Protein 7EBL (pdb70)

InterPro domains:
  IPR046876 Prokaryotic STING domain [PF20300] (11-148)

Radius of gyration: 20.26 Å; Cα contacts (8 Å, |Δi|>4): 519; chains: 2; bounding box: 48×52×56 Å

Nearest PDB structures (foldseek):
  7ebl-assembly1_A  TM=1.006E+00  e=1.448E-33  Myroides sp. ZB35
  8hwj-assembly2_D  TM=9.155E-01  e=6.077E-21  Epilithonimonas lactis
  8hwj-assembly1_B  TM=9.380E-01  e=5.572E-20  Epilithonimonas lactis
  8hy8-assembly1_A-2  TM=9.099E-01  e=4.582E-20  Epilithonimonas lactis
  7ebd-assembly1_B  TM=9.394E-01  e=9.184E-19  Prevotella corporis

B-factor: mean 34.74, std 12.73, range [13.79, 94.31]

Structure (mmCIF, N/CA/C/O backbone):
data_7EBL
#
_entry.id   7EBL
#
_cell.length_a   35.247
_cell.length_b   98.599
_cell.length_c   50.655
_cell.angle_alpha   90.000
_cell.angle_beta   108.184
_cell.angle_gamma   90.000
#
_symmetry.space_group_name_H-M   'P 1 21 1'
#
loop_
_entity.id
_entity.type
_entity.pdbx_description
1 polymer STING
2 non-polymer "9,9'-[(2R,3R,3aS,5S,7aR,9R,10R,10aS,12S,14aR)-3,5,10,12-tetrahydroxy-5,12-dioxidooctahydro-2H,7H-difuro[3,2-d:3',2'-j][1,3,7,9,2,8]tetraoxadiphosphacyclododecine-2,9-diyl]bis(2-amino-1,9-dihydro-6H-purin-6-one)"
3 water water
#
loop_
_atom_site.group_PDB
_atom_site.id
_atom_site.type_symbol
_atom_site.label_atom_id
_atom_site.label_alt_id
_atom_site.label_comp_id
_atom_site.label_asym_id
_atom_site.label_entity_id
_atom_site.label_seq_id
_atom_site.pdbx_PDB_ins_code
_atom_site.Cartn_x
_atom_site.Cartn_y
_atom_site.Cartn_z
_atom_site.occupancy
_atom_site.B_iso_or_equiv
_atom_site.auth_seq_id
_atom_site.auth_comp_id
_atom_site.auth_asym_id
_atom_site.auth_atom_id
_atom_site.pdbx_PDB_model_num
ATOM 1 N N . LEU A 1 4 ? -1.69150 -12.70264 -18.71411 1.000 65.99018 150 LEU A N 1
ATOM 2 C CA . LEU A 1 4 ? -2.33228 -11.39285 -18.64345 1.000 61.58250 150 LEU A CA 1
ATOM 3 C C . LEU A 1 4 ? -3.54832 -11.42933 -17.71698 1.000 55.29113 150 LEU A C 1
ATOM 4 O O . LEU A 1 4 ? -3.85862 -10.44371 -17.04703 1.000 65.20196 150 LEU A O 1
ATOM 9 N N . GLY A 1 5 ? -4.23054 -12.57207 -17.68414 1.000 49.22979 151 GLY A N 1
ATOM 10 C CA . GLY A 1 5 ? -5.39620 -12.74670 -16.83867 1.000 47.63868 151 GLY A CA 1
ATOM 11 C C . GLY A 1 5 ? -5.17259 -13.73611 -15.71260 1.000 55.06015 151 GLY A C 1
ATOM 12 O O . GLY A 1 5 ? -5.99795 -14.62480 -15.48087 1.000 53.10293 151 GLY A O 1
ATOM 13 N N . GLU A 1 6 ? -4.04861 -13.60072 -15.01685 1.000 57.40184 152 GLU A N 1
ATOM 14 C CA . GLU A 1 6 ? -3.65292 -14.50951 -13.95314 1.000 55.75579 152 GLU A CA 1
ATOM 15 C C . GLU A 1 6 ? -3.80813 -13.83518 -12.59462 1.000 51.65885 152 GLU A C 1
ATOM 16 O O . GLU A 1 6 ? -3.75433 -12.60591 -12.48024 1.000 50.66021 152 GLU A O 1
ATOM 22 N N . LEU A 1 7 ? -4.02803 -14.65443 -11.56745 1.000 45.53763 153 LEU A N 1
ATOM 23 C CA . LEU A 1 7 ? -4.11446 -14.14539 -10.20442 1.000 44.86764 153 LEU A CA 1
ATOM 24 C C . LEU A 1 7 ? -2.78742 -13.53154 -9.78719 1.000 46.31901 153 LEU A C 1
ATOM 25 O O . LEU A 1 7 ? -1.74390 -14.19103 -9.83160 1.000 44.54519 153 LEU A O 1
ATOM 30 N N . GLY A 1 8 ? -2.83064 -12.27128 -9.37370 1.000 46.54285 154 GLY A N 1
ATOM 31 C CA . GLY A 1 8 ? -1.62996 -11.55336 -8.99626 1.000 42.16448 154 GLY A CA 1
ATOM 32 C C . GLY A 1 8 ? -2.00439 -10.17133 -8.51897 1.000 37.56373 154 GLY A C 1
ATOM 33 O O . GLY A 1 8 ? -2.83043 -9.50691 -9.14902 1.000 45.99041 154 GLY A O 1
ATOM 34 N N . LEU A 1 9 ? -1.41465 -9.72181 -7.41580 1.000 36.81518 155 LEU A N 1
ATOM 35 C CA . LEU A 1 9 ? -1.81984 -8.46739 -6.79842 1.000 39.15873 155 LEU A CA 1
ATOM 36 C C . LEU A 1 9 ? -0.60768 -7.70627 -6.29299 1.000 28.35128 155 LEU A C 1
ATOM 37 O O . LEU A 1 9 ? 0.48269 -8.26085 -6.13152 1.000 22.91162 155 LEU A O 1
ATOM 42 N N . LEU A 1 10 ? -0.82242 -6.41676 -6.05421 1.000 25.60968 156 LEU A N 1
ATOM 43 C CA . LEU A 1 10 ? 0.14072 -5.62779 -5.30872 1.000 25.76758 156 LEU A CA 1
ATOM 44 C C . LEU A 1 10 ? 0.30236 -6.21895 -3.91089 1.000 25.17887 156 LEU A C 1
ATOM 45 O O . LEU A 1 10 ? -0.69108 -6.58947 -3.27223 1.000 22.85630 156 LEU A O 1
ATOM 50 N N . PRO A 1 11 ? 1.52943 -6.35398 -3.41538 1.000 28.00060 157 PRO A N 1
ATOM 51 C CA . PRO A 1 11 ? 1.70118 -6.86885 -2.04518 1.000 28.84651 157 PRO A CA 1
ATOM 52 C C . PRO A 1 11 ? 1.01089 -6.01252 -0.99864 1.000 23.29869 157 PRO A C 1
ATOM 53 O O . PRO A 1 11 ? 0.47626 -6.54638 -0.02202 1.000 23.37344 157 PRO A O 1
ATOM 57 N N . SER A 1 12 ? 1.00334 -4.68969 -1.18612 1.000 25.18772 158 SER A N 1
ATOM 58 C CA . SER A 1 12 ? 0.36576 -3.80449 -0.21887 1.000 25.44779 158 SER A CA 1
ATOM 59 C C . SER A 1 12 ? -1.12308 -4.10702 -0.08610 1.000 26.41134 158 SER A C 1
ATOM 60 O O . SER A 1 12 ? -1.67546 -4.06255 1.01746 1.000 23.64599 158 SER A O 1
ATOM 63 N N . THR A 1 13 ? -1.78893 -4.42609 -1.20004 1.000 24.93832 159 THR A N 1
ATOM 64 C CA . THR A 1 13 ? -3.21139 -4.75945 -1.14553 1.000 23.81023 159 THR A CA 1
ATOM 65 C C . THR A 1 13 ? -3.44934 -5.99063 -0.28102 1.000 24.03359 159 THR A C 1
ATOM 66 O O . THR A 1 13 ? -4.30463 -5.99308 0.61824 1.000 20.44852 159 THR A O 1
ATOM 70 N N . VAL A 1 14 ? -2.69638 -7.05447 -0.55334 1.000 22.22924 160 VAL A N 1
ATOM 71 C CA . VAL A 1 14 ? -2.88217 -8.31299 0.15653 1.000 23.91306 160 VAL A CA 1
ATOM 72 C C . VAL A 1 14 ? -2.59743 -8.12471 1.64197 1.000 21.12084 160 VAL A C 1
ATOM 73 O O . VAL A 1 14 ? -3.38113 -8.54425 2.51042 1.000 22.35000 160 VAL A O 1
ATOM 77 N N . LEU A 1 15 ? -1.48237 -7.45495 1.95071 1.000 20.05697 161 LEU A N 1
ATOM 78 C CA . LEU A 1 15 ? -1.09472 -7.24744 3.34085 1.000 23.22418 161 LEU A CA 1
ATOM 79 C C . LEU A 1 15 ? -2.09435 -6.36317 4.08180 1.000 23.01188 161 LEU A C 1
ATOM 80 O O . LEU A 1 15 ? -2.39179 -6.61685 5.25303 1.000 20.37815 161 LEU A O 1
ATOM 85 N N . ALA A 1 16 ? -2.65239 -5.34501 3.41294 1.000 18.58143 162 ALA A N 1
ATOM 86 C CA . ALA A 1 16 ? -3.64169 -4.49135 4.06376 1.000 18.42592 162 ALA A CA 1
ATOM 87 C C . ALA A 1 16 ? -4.92248 -5.25834 4.35872 1.000 22.18034 162 ALA A C 1
ATOM 88 O O . ALA A 1 16 ? -5.53318 -5.06799 5.41786 1.000 20.52100 162 ALA A O 1
ATOM 90 N N . ILE A 1 17 ? -5.35065 -6.12046 3.43047 1.000 22.42906 163 ILE A N 1
ATOM 91 C CA . ILE A 1 17 ? -6.51305 -6.96987 3.68833 1.000 19.67028 163 ILE A CA 1
ATOM 92 C C . ILE A 1 17 ? -6.28692 -7.82037 4.93133 1.000 22.60962 163 ILE A C 1
ATOM 93 O O . ILE A 1 17 ? -7.14772 -7.90059 5.82249 1.000 20.52188 163 ILE A O 1
ATOM 98 N N . GLY A 1 18 ? -5.12722 -8.48238 5.00103 1.000 20.09697 164 GLY A N 1
ATOM 99 C CA . GLY A 1 18 ? -4.84267 -9.30658 6.16740 1.000 21.23769 164 GLY A CA 1
ATOM 100 C C . GLY A 1 18 ? -4.82099 -8.50189 7.45180 1.000 20.13176 164 GLY A C 1
ATOM 101 O O . GLY A 1 18 ? -5.37410 -8.91953 8.47459 1.000 17.59351 164 GLY A O 1
ATOM 102 N N . TYR A 1 19 ? -4.20291 -7.32242 7.40504 1.000 18.04782 165 TYR A N 1
ATOM 103 C CA . TYR A 1 19 ? -4.07277 -6.48513 8.58972 1.000 16.64438 165 TYR A CA 1
ATOM 104 C C . TYR A 1 19 ? -5.42638 -6.00078 9.09050 1.000 18.72453 165 TYR A C 1
ATOM 105 O O . TYR A 1 19 ? -5.66595 -5.94852 10.30265 1.000 22.19668 165 TYR A O 1
ATOM 114 N N . PHE A 1 20 ? -6.31901 -5.62666 8.17641 1.000 18.89246 166 PHE A N 1
ATOM 115 C CA . PHE A 1 20 ? -7.64175 -5.17670 8.58988 1.000 21.35401 166 PHE A CA 1
ATOM 116 C C . PHE A 1 20 ? -8.45195 -6.32491 9.17565 1.000 23.53548 166 PHE A C 1
ATOM 117 O O . PHE A 1 20 ? -9.07665 -6.18309 10.23649 1.000 23.69815 166 PHE A O 1
ATOM 125 N N . GLU A 1 21 ? -8.45078 -7.47841 8.50328 1.000 20.95245 167 GLU A N 1
ATOM 126 C CA . GLU A 1 21 ? -9.31063 -8.56133 8.96496 1.000 25.20974 167 GLU A CA 1
ATOM 127 C C . GLU A 1 21 ? -8.81635 -9.13664 10.28480 1.000 24.46232 167 GLU A C 1
ATOM 128 O O . GLU A 1 21 ? -9.61552 -9.43768 11.17606 1.000 26.46475 167 GLU A O 1
ATOM 134 N N . ASN A 1 22 ? -7.50438 -9.27984 10.43895 1.000 23.07433 168 ASN A N 1
ATOM 135 C CA . ASN A 1 22 ? -6.95690 -10.04048 11.54688 1.000 21.76828 168 ASN A CA 1
ATOM 136 C C . ASN A 1 22 ? -6.33997 -9.16321 12.62774 1.000 20.87627 168 ASN A C 1
ATOM 137 O O . ASN A 1 22 ? -5.71243 -9.68737 13.54760 1.000 21.17814 168 ASN A O 1
ATOM 142 N N . LEU A 1 23 ? -6.49210 -7.84512 12.54773 1.000 20.42408 169 LEU A N 1
ATOM 143 C CA . LEU A 1 23 ? -6.11394 -7.00881 13.68605 1.000 19.00117 169 LEU A CA 1
ATOM 144 C C . LEU A 1 23 ? -7.10300 -5.86494 13.89574 1.000 20.72157 169 LEU A C 1
ATOM 145 O O . LEU A 1 23 ? -7.65582 -5.73309 14.99093 1.000 20.32750 169 LEU A O 1
ATOM 152 N N . VAL A 1 24 ? -7.32955 -5.03021 12.87391 1.000 22.22762 170 VAL A N 1
ATOM 153 C CA . VAL A 1 24 ? -8.17811 -3.85121 13.05755 1.000 22.95124 170 VAL A CA 1
ATOM 154 C C . VAL A 1 24 ? -9.57515 -4.26131 13.49904 1.000 25.82004 170 VAL A C 1
ATOM 155 O O . VAL A 1 24 ? -10.10018 -3.78007 14.51605 1.000 20.26740 170 VAL A O 1
ATOM 159 N N . ASN A 1 25 ? -10.20412 -5.14691 12.72323 1.000 25.70263 171 ASN A N 1
ATOM 160 C CA . ASN A 1 25 ? -11.58357 -5.51824 12.99776 1.000 27.42533 171 ASN A CA 1
ATOM 161 C C . ASN A 1 25 ? -11.70078 -6.22899 14.33717 1.000 24.22757 171 ASN A C 1
ATOM 162 O O . ASN A 1 25 ? -12.66802 -6.01540 15.07475 1.000 24.46777 171 ASN A O 1
ATOM 167 N N . ILE A 1 26 ? -10.72409 -7.07348 14.67932 1.000 23.13101 172 ILE A N 1
ATOM 168 C CA . ILE A 1 26 ? -10.84555 -7.78218 15.94902 1.000 26.73381 172 ILE A CA 1
ATOM 169 C C . ILE A 1 26 ? -10.61842 -6.83819 17.12990 1.000 23.78951 172 ILE A C 1
ATOM 170 O O . ILE A 1 26 ? -11.26194 -6.99252 18.17331 1.000 21.90337 172 ILE A O 1
ATOM 175 N N . ILE A 1 27 ? -9.73585 -5.83968 16.99472 1.000 21.34483 173 ILE A N 1
ATOM 176 C CA . ILE A 1 27 ? -9.60826 -4.82404 18.04535 1.000 21.91293 173 ILE A CA 1
ATOM 177 C C . ILE A 1 27 ? -10.92897 -4.09241 18.23844 1.000 20.81267 173 ILE A C 1
ATOM 178 O O . ILE A 1 27 ? -11.41265 -3.93255 19.36709 1.000 21.33324 173 ILE A O 1
ATOM 183 N N . CYS A 1 28 ? -11.52619 -3.61731 17.13886 1.000 20.12624 174 CYS A N 1
ATOM 184 C CA . CYS A 1 28 ? -12.78576 -2.88786 17.27304 1.000 22.65852 174 CYS A CA 1
ATOM 185 C C . CYS A 1 28 ? -13.86796 -3.76327 17.89909 1.000 24.82069 174 CYS A C 1
ATOM 186 O O . CYS A 1 28 ? -14.59001 -3.32096 18.80339 1.000 26.99819 174 CYS A O 1
ATOM 189 N N . GLU A 1 29 ? -13.96984 -5.02111 17.46360 1.000 23.32117 175 GLU A N 1
ATOM 190 C CA . GLU A 1 29 ? -15.01338 -5.89216 17.99373 1.000 27.79105 175 GLU A CA 1
ATOM 191 C C . GLU A 1 29 ? -14.77380 -6.25582 19.45671 1.000 20.99552 175 GLU A C 1
ATOM 192 O O . GLU A 1 29 ? -15.71731 -6.27380 20.25426 1.000 23.76384 175 GLU A O 1
ATOM 198 N N . SER A 1 30 ? -13.52317 -6.51793 19.84100 1.000 22.61661 176 SER A N 1
ATOM 199 C CA . SER A 1 30 ? -13.23230 -6.82978 21.23663 1.000 29.52916 176 SER A CA 1
ATOM 200 C C . SER A 1 30 ? -13.53112 -5.64676 22.14096 1.000 27.37552 176 SER A C 1
ATOM 201 O O . SER A 1 30 ? -14.11667 -5.81259 23.21716 1.000 26.11076 176 SER A O 1
ATOM 204 N N . LEU A 1 31 ? -13.13316 -4.44182 21.72666 1.000 24.72418 177 LEU A N 1
ATOM 205 C CA . LEU A 1 31 ? -13.30697 -3.29688 22.61068 1.000 22.16461 177 LEU A CA 1
ATOM 206 C C . LEU A 1 31 ? -14.75862 -2.85363 22.68291 1.000 27.45305 177 LEU A C 1
ATOM 207 O O . LEU A 1 31 ? -15.17608 -2.29253 23.69896 1.000 31.82941 177 LEU A O 1
ATOM 212 N N . ASN A 1 32 ? -15.54957 -3.10364 21.63742 1.000 29.90125 178 ASN A N 1
ATOM 213 C CA . ASN A 1 32 ? -16.95338 -2.71466 21.70735 1.000 25.71138 178 ASN A CA 1
ATOM 214 C C . ASN A 1 32 ? -17.81388 -3.73518 22.45083 1.000 31.69136 178 ASN A C 1
ATOM 215 O O . ASN A 1 32 ? -18.92388 -3.39726 22.86685 1.000 36.28549 178 ASN A O 1
ATOM 220 N N . MET A 1 33 ? -17.31199 -4.95886 22.64733 1.000 31.33271 179 MET A N 1
ATOM 221 C CA . MET A 1 33 ? -18.00071 -5.97086 23.44838 1.000 35.86455 179 MET A CA 1
ATOM 222 C C . MET A 1 33 ? -18.00716 -5.61592 24.92414 1.000 39.15323 179 MET A C 1
ATOM 223 O O . MET A 1 33 ? -18.90642 -6.03371 25.65987 1.000 43.69191 179 MET A O 1
ATOM 228 N N . LEU A 1 34 ? -16.98960 -4.91530 25.37814 1.000 32.01892 180 LEU A N 1
ATOM 229 C CA . LEU A 1 34 ? -16.84606 -4.62492 26.79365 1.000 41.37342 180 LEU A CA 1
ATOM 230 C C . LEU A 1 34 ? -17.85351 -3.57104 27.23740 1.000 38.78737 180 LEU A C 1
ATOM 231 O O . LEU A 1 34 ? -18.03582 -2.56168 26.54534 1.000 41.58840 180 LEU A O 1
ATOM 236 N N . PRO A 1 35 ? -18.55720 -3.78800 28.35019 1.000 38.47599 181 PRO A N 1
ATOM 237 C CA . PRO A 1 35 ? -19.52560 -2.77752 28.80819 1.000 44.45264 181 PRO A CA 1
ATOM 238 C C . PRO A 1 35 ? -18.87718 -1.45040 29.17652 1.000 39.71383 181 PRO A C 1
ATOM 239 O O . PRO A 1 35 ? -19.55233 -0.41454 29.13837 1.000 41.26787 181 PRO A O 1
ATOM 243 N N . LYS A 1 36 ? -17.60075 -1.44938 29.56083 1.000 32.91164 182 LYS A N 1
ATOM 244 C CA . LYS A 1 36 ? -16.86314 -0.20898 29.78865 1.000 42.34367 182 LYS A CA 1
ATOM 245 C C . LYS A 1 36 ? -15.37363 -0.47272 29.60346 1.000 33.74514 182 LYS A C 1
ATOM 246 O O . LYS A 1 36 ? -14.91273 -1.61536 29.68101 1.000 34.79641 182 LYS A O 1
ATOM 252 N N . LEU A 1 37 ? -14.62932 0.59208 29.31440 1.000 30.16573 183 LEU A N 1
ATOM 253 C CA . LEU A 1 37 ? -13.20004 0.47906 29.06410 1.000 29.40176 183 LEU A CA 1
ATOM 254 C C . LEU A 1 37 ? -12.43978 0.93850 30.30137 1.000 29.23025 183 LEU A C 1
ATOM 255 O O . LEU A 1 37 ? -12.61898 2.06890 30.76703 1.000 27.98608 183 LEU A O 1
ATOM 260 N N . GLU A 1 38 ? -11.57605 0.06588 30.81040 1.000 26.47887 184 GLU A N 1
ATOM 261 C CA . GLU A 1 38 ? -10.78765 0.32561 32.00467 1.000 29.00777 184 GLU A CA 1
ATOM 262 C C . GLU A 1 38 ? -9.38768 -0.24674 31.85212 1.000 26.39209 184 GLU A C 1
ATOM 263 O O . GLU A 1 38 ? -9.21823 -1.36953 31.36928 1.000 27.24323 184 GLU A O 1
ATOM 269 N N . VAL A 1 39 ? -8.39119 0.51018 32.29773 1.000 25.64459 185 VAL A N 1
ATOM 270 C CA . VAL A 1 39 ? -7.01219 0.03146 32.33890 1.000 24.80215 185 VAL A CA 1
ATOM 271 C C . VAL A 1 39 ? -6.39973 0.50884 33.64751 1.000 25.23083 185 VAL A C 1
ATOM 272 O O . VAL A 1 39 ? -6.38367 1.71209 33.92703 1.000 24.70133 185 VAL A O 1
ATOM 276 N N . SER A 1 40 ? -5.85690 -0.42862 34.42488 1.000 24.82928 186 SER A N 1
ATOM 277 C CA . SER A 1 40 ? -5.17962 -0.11714 35.68801 1.000 31.20426 186 SER A CA 1
ATOM 278 C C . SER A 1 40 ? -6.05660 0.76484 36.57213 1.000 30.88974 186 SER A C 1
ATOM 279 O O . SER A 1 40 ? -5.58984 1.72715 37.18563 1.000 36.87400 186 SER A O 1
ATOM 282 N N . GLY A 1 41 ? -7.34931 0.45208 36.61922 1.000 28.60638 187 GLY A N 1
ATOM 283 C CA . GLY A 1 41 ? -8.26528 1.20092 37.45092 1.000 29.26000 187 GLY A CA 1
ATOM 284 C C . GLY A 1 41 ? -8.70596 2.54087 36.89938 1.000 33.78702 187 GLY A C 1
ATOM 285 O O . GLY A 1 41 ? -9.48658 3.23589 37.56224 1.000 33.04353 187 GLY A O 1
ATOM 286 N N . LYS A 1 42 ? -8.31712 2.89605 35.68075 1.000 30.35660 188 LYS A N 1
ATOM 287 C CA . LYS A 1 42 ? -8.74039 4.15610 35.09330 1.000 36.24469 188 LYS A CA 1
ATOM 288 C C . LYS A 1 42 ? -9.80411 3.86202 34.05305 1.000 30.66811 188 LYS A C 1
ATOM 289 O O . LYS A 1 42 ? -9.71286 2.87547 33.31677 1.000 31.93527 188 LYS A O 1
ATOM 295 N N . GLU A 1 43 ? -10.78655 4.74752 33.97599 1.000 32.14282 189 GLU A N 1
ATOM 296 C CA . GLU A 1 43 ? -11.92531 4.56312 33.09801 1.000 33.52626 189 GLU A CA 1
ATOM 297 C C . GLU A 1 43 ? -11.78478 5.47433 31.89406 1.000 32.65498 189 GLU A C 1
ATOM 298 O O . GLU A 1 43 ? -11.37531 6.63143 32.01685 1.000 34.12942 189 GLU A O 1
ATOM 304 N N . TYR A 1 44 ? -12.14357 4.94472 30.73792 1.000 29.84447 190 TYR A N 1
ATOM 305 C CA . TYR A 1 44 ? -12.09696 5.65956 29.47682 1.000 28.67601 190 TYR A CA 1
ATOM 306 C C . TYR A 1 44 ? -13.48923 5.61361 28.87950 1.000 30.07848 190 TYR A C 1
ATOM 307 O O . TYR A 1 44 ? -14.16928 4.58509 28.95531 1.000 29.65937 190 TYR A O 1
ATOM 316 N N . LYS A 1 45 ? -13.91701 6.72030 28.28288 1.000 29.73259 191 LYS A N 1
ATOM 317 C CA . LYS A 1 45 ? -15.25304 6.74309 27.71567 1.000 33.28613 191 LYS A CA 1
ATOM 318 C C . LYS A 1 45 ? -15.26262 6.44320 26.22657 1.000 32.95875 191 LYS A C 1
ATOM 319 O O . LYS A 1 45 ? -16.29363 6.00164 25.70883 1.000 32.79805 191 LYS A O 1
ATOM 325 N N . LYS A 1 46 ? -14.13338 6.65338 25.55121 1.000 30.83628 192 LYS A N 1
ATOM 326 C CA . LYS A 1 46 ? -13.90921 6.33009 24.14947 1.000 32.39900 192 LYS A CA 1
ATOM 327 C C . LYS A 1 46 ? -12.56576 5.64431 24.00066 1.000 26.44717 192 LYS A C 1
ATOM 328 O O . LYS A 1 46 ? -11.71837 5.68179 24.89161 1.000 24.86249 192 LYS A O 1
ATOM 334 N N . PHE A 1 47 ? -12.37982 5.02654 22.85214 1.000 22.89178 193 PHE A N 1
ATOM 335 C CA . PHE A 1 47 ? -11.05917 4.59376 22.44528 1.000 24.85759 193 PHE A CA 1
ATOM 336 C C . PHE A 1 47 ? -10.84314 5.10185 21.03096 1.000 24.64887 193 PHE A C 1
ATOM 337 O O . PHE A 1 47 ? -11.78999 5.27227 20.25724 1.000 23.60476 193 PHE A O 1
ATOM 345 N N . LYS A 1 48 ? -9.58771 5.39381 20.72718 1.000 21.88745 194 LYS A N 1
ATOM 346 C CA . LYS A 1 48 ? -9.16254 5.74252 19.38577 1.000 24.77608 194 LYS A CA 1
ATOM 347 C C . LYS A 1 48 ? -7.96997 4.86128 19.06801 1.000 19.86956 194 LYS A C 1
ATOM 348 O O . LYS A 1 48 ? -7.04075 4.75229 19.87333 1.000 22.95660 194 LYS A O 1
ATOM 354 N N . PHE A 1 49 ? -8.02233 4.19871 17.92837 1.000 17.73431 195 PHE A N 1
ATOM 355 C CA . PHE A 1 49 ? -6.93248 3.36118 17.46163 1.000 21.76263 195 PHE A CA 1
ATOM 356 C C . PHE A 1 49 ? -6.26955 4.06581 16.28925 1.000 24.65897 195 PHE A C 1
ATOM 357 O O . PHE A 1 49 ? -6.91212 4.29938 15.25835 1.000 25.22204 195 PHE A O 1
ATOM 365 N N . THR A 1 50 ? -4.99464 4.41012 16.45314 1.000 20.86087 196 THR A N 1
ATOM 366 C CA . THR A 1 50 ? -4.22852 5.11783 15.43409 1.000 21.59785 196 THR A CA 1
ATOM 367 C C . THR A 1 50 ? -3.22815 4.16153 14.80311 1.000 21.50685 196 THR A C 1
ATOM 368 O O . THR A 1 50 ? -2.34036 3.64469 15.48902 1.000 17.89236 196 THR A O 1
ATOM 372 N N . ILE A 1 51 ? -3.36513 3.94575 13.49918 1.000 21.64773 197 ILE A N 1
ATOM 373 C CA . ILE A 1 51 ? -2.45880 3.10769 12.72432 1.000 20.15328 197 ILE A CA 1
ATOM 374 C C . ILE A 1 51 ? -1.41970 4.01508 12.07713 1.000 23.97770 197 ILE A C 1
ATOM 375 O O . ILE A 1 51 ? -1.76078 4.88389 11.25967 1.000 21.66789 197 ILE A O 1
ATOM 380 N N . VAL A 1 52 ? -0.15381 3.82130 12.44379 1.000 19.68278 198 VAL A N 1
ATOM 381 C CA . VAL A 1 52 ? 0.94114 4.66922 11.98032 1.000 20.81953 198 VAL A CA 1
ATOM 382 C C . VAL A 1 52 ? 1.65144 3.95854 10.83495 1.000 22.52109 198 VAL A C 1
ATOM 383 O O . VAL A 1 52 ? 2.29785 2.92427 11.03214 1.000 20.03325 198 VAL A O 1
ATOM 387 N N . ILE A 1 53 ? 1.53480 4.52609 9.64256 1.000 24.81057 199 ILE A N 1
ATOM 388 C CA . ILE A 1 53 ? 2.22230 4.02297 8.45402 1.000 23.50925 199 ILE A CA 1
ATOM 389 C C . ILE A 1 53 ? 3.64815 4.57061 8.45106 1.000 22.89890 199 ILE A C 1
ATOM 390 O O . ILE A 1 53 ? 3.83557 5.77826 8.65717 1.000 24.20588 199 ILE A O 1
ATOM 395 N N . PRO A 1 54 ? 4.66217 3.72518 8.25021 1.000 29.48567 200 PRO A N 1
ATOM 396 C CA . PRO A 1 54 ? 6.05269 4.20436 8.29544 1.000 28.90212 200 PRO A CA 1
ATOM 397 C C . PRO A 1 54 ? 6.35208 5.21932 7.20465 1.000 28.88397 200 PRO A C 1
ATOM 398 O O . PRO A 1 54 ? 5.81417 5.15102 6.09753 1.000 27.28005 200 PRO A O 1
ATOM 402 N N . LYS A 1 55 ? 7.22753 6.17342 7.54169 1.000 34.55663 201 LYS A N 1
ATOM 403 C CA . LYS A 1 55 ? 7.68425 7.15848 6.56350 1.000 35.15313 201 LYS A CA 1
ATOM 404 C C . LYS A 1 55 ? 8.53894 6.51202 5.47891 1.000 36.63318 201 LYS A C 1
ATOM 405 O O . LYS A 1 55 ? 8.42442 6.86114 4.29764 1.000 34.74077 201 LYS A O 1
ATOM 411 N N . ASP A 1 56 ? 9.41528 5.58856 5.87094 1.000 40.20015 202 ASP A N 1
ATOM 412 C CA . ASP A 1 56 ? 10.30398 4.86061 4.97746 1.000 38.60457 202 ASP A CA 1
ATOM 413 C C . ASP A 1 56 ? 10.02915 3.37066 5.09218 1.000 33.66305 202 ASP A C 1
ATOM 414 O O . ASP A 1 56 ? 9.63383 2.87936 6.15120 1.000 35.05628 202 ASP A O 1
ATOM 419 N N . LEU A 1 57 ? 10.24809 2.65378 3.99642 1.000 31.97298 203 LEU A N 1
ATOM 420 C CA . LEU A 1 57 ? 9.98713 1.21688 3.93973 1.000 33.55820 203 LEU A CA 1
ATOM 421 C C . LEU A 1 57 ? 11.24898 0.44955 4.33649 1.000 43.84321 203 LEU A C 1
ATOM 422 O O . LEU A 1 57 ? 12.18525 0.31711 3.54176 1.000 49.30996 203 LEU A O 1
ATOM 427 N N . ASP A 1 58 ? 11.30631 0.00106 5.58994 1.000 32.16770 204 ASP A N 1
ATOM 428 C CA . ASP A 1 58 ? 12.32474 -0.93560 6.05035 1.000 30.83713 204 ASP A CA 1
ATOM 429 C C . ASP A 1 58 ? 11.77211 -2.35531 6.01624 1.000 31.05048 204 ASP A C 1
ATOM 430 O O . ASP A 1 58 ? 10.56892 -2.57063 6.18378 1.000 29.82125 204 ASP A O 1
ATOM 435 N N . ALA A 1 59 ? 12.66290 -3.32658 5.78303 1.000 29.99969 205 ALA A N 1
ATOM 436 C CA . ALA A 1 59 ? 12.25280 -4.73201 5.79347 1.000 31.59763 205 ALA A CA 1
ATOM 437 C C . ALA A 1 59 ? 11.75948 -5.17752 7.16656 1.000 28.48323 205 ALA A C 1
ATOM 438 O O . ALA A 1 59 ? 10.89407 -6.05550 7.25987 1.000 21.00477 205 ALA A O 1
ATOM 440 N N . ASN A 1 60 ? 12.32304 -4.62170 8.23755 1.000 31.18337 206 ASN A N 1
ATOM 441 C CA . ASN A 1 60 ? 11.97800 -4.98699 9.61038 1.000 27.58432 206 ASN A CA 1
ATOM 442 C C . ASN A 1 60 ? 11.25680 -3.80279 10.25504 1.000 27.45992 206 ASN A C 1
ATOM 443 O O . ASN A 1 60 ? 11.89752 -2.89169 10.78354 1.000 21.97047 206 ASN A O 1
ATOM 448 N N . ILE A 1 61 ? 9.92278 -3.82269 10.22294 1.000 23.00724 207 ILE A N 1
ATOM 449 C CA . ILE A 1 61 ? 9.15180 -2.71577 10.78447 1.000 25.46497 207 ILE A CA 1
ATOM 450 C C . ILE A 1 61 ? 9.08489 -2.75555 12.30700 1.000 21.15445 207 ILE A C 1
ATOM 451 O O . ILE A 1 61 ? 8.83360 -1.72165 12.93146 1.000 21.08021 207 ILE A O 1
ATOM 456 N N . LYS A 1 62 ? 9.35151 -3.90198 12.93157 1.000 21.69737 208 LYS A N 1
ATOM 457 C CA . LYS A 1 62 ? 9.36794 -3.95046 14.39248 1.000 26.72873 208 LYS A CA 1
ATOM 458 C C . LYS A 1 62 ? 10.42732 -3.01390 14.97014 1.000 25.31321 208 LYS A C 1
ATOM 459 O O . LYS A 1 62 ? 10.17697 -2.32053 15.96279 1.000 24.73563 208 LYS A O 1
ATOM 465 N N . LYS A 1 63 ? 11.61720 -2.98128 14.36771 1.000 21.32524 209 LYS A N 1
ATOM 466 C CA . LYS A 1 63 ? 12.66949 -2.09602 14.85820 1.000 23.51732 209 LYS A CA 1
ATOM 467 C C . LYS A 1 63 ? 12.26169 -0.63265 14.73148 1.000 22.69009 209 LYS A C 1
ATOM 468 O O . LYS A 1 63 ? 12.44787 0.16707 15.66579 1.000 28.12576 209 LYS A O 1
ATOM 474 N N . ARG A 1 64 ? 11.69119 -0.27112 13.58017 1.000 20.65859 210 ARG A N 1
ATOM 475 C CA . ARG A 1 64 ? 11.22312 1.09228 13.36196 1.000 25.52548 210 ARG A CA 1
ATOM 476 C C . ARG A 1 64 ? 10.11936 1.45768 14.34962 1.000 24.90715 210 ARG A C 1
ATOM 477 O O . ARG A 1 64 ? 10.11432 2.55958 14.91465 1.000 23.32838 210 ARG A O 1
ATOM 485 N N . ALA A 1 65 ? 9.19022 0.52772 14.58684 1.000 23.30971 211 ALA A N 1
ATOM 486 C CA . ALA A 1 65 ? 8.11730 0.74572 15.55178 1.000 23.91708 211 ALA A CA 1
ATOM 487 C C . ALA A 1 65 ? 8.66463 0.94769 16.95749 1.000 26.08678 211 ALA A C 1
ATOM 488 O O . ALA A 1 65 ? 8.16437 1.79171 17.70299 1.000 25.48706 211 ALA A O 1
ATOM 490 N N . LYS A 1 66 ? 9.65919 0.15089 17.35503 1.000 23.69377 212 LYS A N 1
ATOM 491 C CA . LYS A 1 66 ? 10.26072 0.31848 18.67443 1.000 23.06886 212 LYS A CA 1
ATOM 492 C C . LYS A 1 66 ? 10.83778 1.71742 18.82823 1.000 28.72826 212 LYS A C 1
ATOM 493 O O . LYS A 1 66 ? 10.62101 2.38481 19.84713 1.000 31.75483 212 LYS A O 1
ATOM 499 N N . ILE A 1 67 ? 11.56825 2.18516 17.81492 1.000 28.16969 213 ILE A N 1
ATOM 500 C CA . ILE A 1 67 ? 12.11782 3.53822 17.88674 1.000 29.45145 213 ILE A CA 1
ATOM 501 C C . ILE A 1 67 ? 10.99322 4.56563 17.99649 1.000 31.10534 213 ILE A C 1
ATOM 502 O O . ILE A 1 67 ? 11.03105 5.47182 18.84254 1.000 32.50533 213 ILE A O 1
ATOM 507 N N . TYR A 1 68 ? 9.95946 4.41797 17.16097 1.000 26.80807 214 TYR A N 1
ATOM 508 C CA . TYR A 1 68 ? 8.86787 5.39035 17.13179 1.000 27.09387 214 TYR A CA 1
ATOM 509 C C . TYR A 1 68 ? 8.10675 5.42107 18.45559 1.000 30.31358 214 TYR A C 1
ATOM 510 O O . TYR A 1 68 ? 7.83782 6.49571 19.00551 1.000 33.42511 214 TYR A O 1
ATOM 519 N N . PHE A 1 69 ? 7.76292 4.24455 18.98556 1.000 26.92120 215 PHE A N 1
ATOM 520 C CA . PHE A 1 69 ? 7.04309 4.15192 20.25223 1.000 30.40196 215 PHE A CA 1
ATOM 521 C C . PHE A 1 69 ? 7.87684 4.68276 21.40563 1.000 30.80654 215 PHE A C 1
ATOM 522 O O . PHE A 1 69 ? 7.33352 5.27663 22.34523 1.000 33.14331 215 PHE A O 1
ATOM 530 N N . LYS A 1 70 ? 9.19034 4.44102 21.38020 1.000 28.32680 216 LYS A N 1
ATOM 531 C CA . LYS A 1 70 ? 10.04882 4.99651 22.41843 1.000 32.98168 216 LYS A CA 1
ATOM 532 C C . LYS A 1 70 ? 10.03522 6.51501 22.35555 1.000 33.39075 216 LYS A C 1
ATOM 533 O O . LYS A 1 70 ? 9.95454 7.18463 23.39179 1.000 38.29618 216 LYS A O 1
ATOM 539 N N . GLN A 1 71 ? 10.08201 7.07631 21.14344 1.000 35.47590 217 GLN A N 1
ATOM 540 C CA . GLN A 1 71 ? 10.03144 8.52839 21.00748 1.000 38.01056 217 GLN A CA 1
ATOM 541 C C . GLN A 1 71 ? 8.71675 9.07974 21.54413 1.000 39.74404 217 GLN A C 1
ATOM 542 O O . GLN A 1 71 ? 8.68436 10.16186 22.14246 1.000 36.07235 217 GLN A O 1
ATOM 548 N N . LYS A 1 72 ? 7.62318 8.34688 21.34765 1.000 34.66300 218 LYS A N 1
ATOM 549 C CA . LYS A 1 72 ? 6.30074 8.78911 21.77019 1.000 33.00689 218 LYS A CA 1
ATOM 550 C C . LYS A 1 72 ? 5.97175 8.40897 23.20941 1.000 29.79690 218 LYS A C 1
ATOM 551 O O . LYS A 1 72 ? 4.89881 8.77491 23.69802 1.000 33.71778 218 LYS A O 1
ATOM 557 N N . SER A 1 73 ? 6.85950 7.69076 23.89322 1.000 28.04886 219 SER A N 1
ATOM 558 C CA . SER A 1 73 ? 6.62913 7.22187 25.26158 1.000 33.73335 219 SER A CA 1
ATOM 559 C C . SER A 1 73 ? 5.28496 6.49505 25.37718 1.000 31.85364 219 SER A C 1
ATOM 560 O O . SER A 1 73 ? 4.45900 6.77271 26.25473 1.000 30.41513 219 SER A O 1
ATOM 563 N N . LEU A 1 74 ? 5.06379 5.56807 24.44736 1.000 31.67678 220 LEU A N 1
ATOM 564 C CA . LEU A 1 74 ? 3.90809 4.68313 24.44781 1.000 33.73588 220 LEU A CA 1
ATOM 565 C C . LEU A 1 74 ? 4.34279 3.31001 24.94381 1.000 34.80603 220 LEU A C 1
ATOM 566 O O . LEU A 1 74 ? 5.44410 2.85227 24.62741 1.000 37.93011 220 LEU A O 1
ATOM 571 N N . ILE A 1 75 ? 3.46734 2.63641 25.68736 1.000 29.63536 221 ILE A N 1
ATOM 572 C CA . ILE A 1 75 ? 3.82940 1.37025 26.30892 1.000 28.60987 221 ILE A CA 1
ATOM 573 C C . ILE A 1 75 ? 2.88612 0.26418 25.84689 1.000 30.65451 221 ILE A C 1
ATOM 574 O O . ILE A 1 75 ? 1.79642 0.51243 25.33407 1.000 29.06212 221 ILE A O 1
ATOM 579 N N . GLU A 1 76 ? 3.32317 -0.97655 26.05085 1.000 26.57479 222 GLU A N 1
ATOM 580 C CA . GLU A 1 76 ? 2.57392 -2.14708 25.60940 1.000 29.21229 222 GLU A CA 1
ATOM 581 C C . GLU A 1 76 ? 1.28017 -2.31025 26.40466 1.000 28.33753 222 GLU A C 1
ATOM 582 O O . GLU A 1 76 ? 1.21326 -2.00125 27.59867 1.000 25.50024 222 GLU A O 1
ATOM 588 N N . ILE A 1 77 ? 0.24253 -2.80191 25.72512 1.000 23.19890 223 ILE A N 1
ATOM 589 C CA . ILE A 1 77 ? -1.01989 -3.14974 26.36700 1.000 22.93784 223 ILE A CA 1
ATOM 590 C C . ILE A 1 77 ? -1.57271 -4.41960 25.72660 1.000 25.87625 223 ILE A C 1
ATOM 591 O O . ILE A 1 77 ? -1.47171 -4.62046 24.50756 1.000 27.45660 223 ILE A O 1
ATOM 596 N N . GLU A 1 78 ? -2.17226 -5.26899 26.56399 1.000 24.06203 224 GLU A N 1
ATOM 597 C CA . GLU A 1 78 ? -2.72581 -6.56018 26.17249 1.000 26.25480 224 GLU A CA 1
ATOM 598 C C . GLU A 1 78 ? -4.23953 -6.48634 26.31923 1.000 26.53239 224 GLU A C 1
ATOM 599 O O . GLU A 1 78 ? -4.74649 -6.08696 27.37127 1.000 27.69081 224 GLU A O 1
ATOM 605 N N . ILE A 1 79 ? -4.94449 -6.79345 25.23917 1.000 25.07194 225 ILE A N 1
ATOM 606 C CA . ILE A 1 79 ? -6.39367 -6.71471 25.15662 1.000 25.54639 225 ILE A CA 1
ATOM 607 C C . ILE A 1 79 ? -6.95223 -8.11430 24.92706 1.000 27.82349 225 ILE A C 1
ATOM 608 O O . ILE A 1 79 ? -6.64092 -8.74093 23.91046 1.000 24.72650 225 ILE A O 1
ATOM 613 N N . PRO A 1 80 ? -7.81276 -8.63129 25.80473 1.000 29.95281 226 PRO A N 1
ATOM 614 C CA . PRO A 1 80 ? -8.37053 -9.96711 25.57770 1.000 27.29262 226 PRO A CA 1
ATOM 615 C C . PRO A 1 80 ? -9.37068 -9.95898 24.43711 1.000 28.79423 226 PRO A C 1
ATOM 616 O O . PRO A 1 80 ? -10.04303 -8.96102 24.17212 1.000 30.94651 226 PRO A O 1
ATOM 620 N N . THR A 1 81 ? -9.48803 -11.10494 23.77582 1.000 30.02275 227 THR A N 1
ATOM 621 C CA . THR A 1 81 ? -10.40416 -11.23030 22.65419 1.000 29.95857 227 THR A CA 1
ATOM 622 C C . THR A 1 81 ? -10.97069 -12.63836 22.59249 1.000 36.55317 227 THR A C 1
ATOM 623 O O . THR A 1 81 ? -10.28917 -13.61437 22.91827 1.000 29.98881 227 THR A O 1
ATOM 627 N N . SER A 1 82 ? -12.23260 -12.71918 22.19162 1.000 36.45338 228 SER A N 1
ATOM 628 C CA . SER A 1 82 ? -12.89916 -13.97160 21.88600 1.000 42.60227 228 SER A CA 1
ATOM 629 C C . SER A 1 82 ? -12.87996 -14.27919 20.39555 1.000 43.29552 228 SER A C 1
ATOM 630 O O . SER A 1 82 ? -13.35322 -15.34402 19.98772 1.000 48.06405 228 SER A O 1
ATOM 633 N N . SER A 1 83 ? -12.35969 -13.37095 19.57276 1.000 38.28262 229 SER A N 1
ATOM 634 C CA . SER A 1 83 ? -12.29117 -13.58602 18.13423 1.000 43.45650 229 SER A CA 1
ATOM 635 C C . SER A 1 83 ? -11.01854 -14.30657 17.72347 1.000 40.49811 229 SER A C 1
ATOM 636 O O . SER A 1 83 ? -10.79880 -14.52789 16.52849 1.000 43.72505 229 SER A O 1
ATOM 639 N N . ARG A 1 84 ? -10.20991 -14.72318 18.69010 1.000 42.26408 230 ARG A N 1
ATOM 640 C CA . ARG A 1 84 ? -8.90555 -15.30113 18.42318 1.000 41.09505 230 ARG A CA 1
ATOM 641 C C . ARG A 1 84 ? -8.45525 -16.03355 19.67564 1.000 39.77116 230 ARG A C 1
ATOM 642 O O . ARG A 1 84 ? -8.79341 -15.63186 20.79094 1.000 37.62243 230 ARG A O 1
ATOM 650 N N . ASN A 1 85 ? -7.71324 -17.12139 19.49188 1.000 40.42963 231 ASN A N 1
ATOM 651 C CA . ASN A 1 85 ? -7.29942 -17.91220 20.64500 1.000 35.36467 231 ASN A CA 1
ATOM 652 C C . ASN A 1 85 ? -6.09725 -17.32369 21.38600 1.000 40.57095 231 ASN A C 1
ATOM 653 O O . ASN A 1 85 ? -5.46989 -18.03395 22.18213 1.000 43.88162 231 ASN A O 1
ATOM 658 N N . TYR A 1 86 ? -5.73436 -16.06959 21.12491 1.000 35.36000 232 TYR A N 1
ATOM 659 C CA . TYR A 1 86 ? -4.75096 -15.37560 21.94504 1.000 31.99978 232 TYR A CA 1
ATOM 660 C C . TYR A 1 86 ? -5.01386 -13.87899 21.89153 1.000 29.44354 232 TYR A C 1
ATOM 661 O O . TYR A 1 86 ? -5.56022 -13.38335 20.89938 1.000 27.81807 232 TYR A O 1
ATOM 670 N 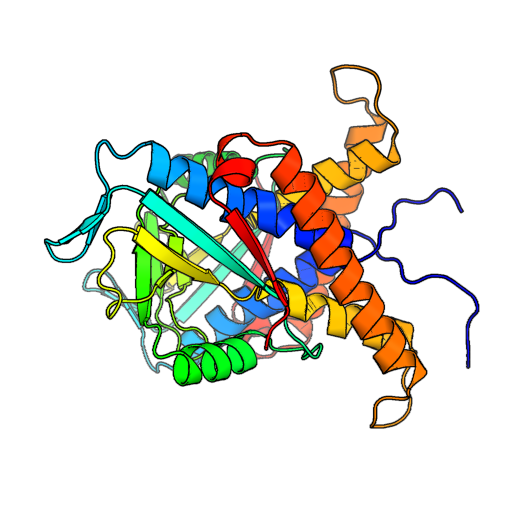N . PRO A 1 87 ? -4.67247 -13.14138 22.94551 1.000 27.39675 233 PRO A N 1
ATOM 671 C CA . PRO A 1 87 ? -5.07917 -11.73366 23.01825 1.000 26.13679 233 PRO A CA 1
ATOM 672 C C . PRO A 1 87 ? -4.29698 -10.85363 22.04929 1.000 22.07902 233 PRO A C 1
ATOM 673 O O . PRO A 1 87 ? -3.27267 -11.23394 21.48189 1.000 20.76319 233 PRO A O 1
ATOM 677 N N . ILE A 1 88 ? -4.83054 -9.64404 21.86803 1.000 22.19555 234 ILE A N 1
ATOM 678 C CA . ILE A 1 88 ? -4.23791 -8.59579 21.04243 1.000 23.68077 234 ILE A CA 1
ATOM 679 C C . ILE A 1 88 ? -3.18048 -7.84811 21.83414 1.000 21.57285 234 ILE A C 1
ATOM 680 O O . ILE A 1 88 ? -3.39153 -7.50532 22.99673 1.000 22.62081 234 ILE A O 1
ATOM 685 N N . HIS A 1 89 ? -2.04256 -7.57191 21.20173 1.000 20.66449 235 HIS A N 1
ATOM 686 C CA . HIS A 1 89 ? -0.96627 -6.81177 21.82991 1.000 22.53587 235 HIS A CA 1
ATOM 687 C C . HIS A 1 89 ? -0.68260 -5.56363 21.00682 1.000 24.00574 235 HIS A C 1
ATOM 688 O O . HIS A 1 89 ? -0.20167 -5.66445 19.87258 1.000 25.49039 235 HIS A O 1
ATOM 695 N N . ILE A 1 90 ? -0.95756 -4.38938 21.57540 1.000 19.16839 236 ILE A N 1
ATOM 696 C CA . ILE A 1 90 ? -0.65212 -3.14943 20.87208 1.000 20.13513 236 ILE A CA 1
ATOM 697 C C . ILE A 1 90 ? 0.02240 -2.18128 21.83136 1.000 23.35639 236 ILE A C 1
ATOM 698 O O . ILE A 1 90 ? 0.53885 -2.58334 22.87807 1.000 25.70772 236 ILE A O 1
ATOM 703 N N . GLN A 1 91 ? 0.05198 -0.90716 21.46789 1.000 19.81974 237 GLN A N 1
ATOM 704 C CA . GLN A 1 91 ? 0.63102 0.13326 22.29985 1.000 23.18157 237 GLN A CA 1
ATOM 705 C C . GLN A 1 91 ? -0.46344 1.11243 22.70101 1.000 22.59963 237 GLN A C 1
ATOM 706 O O . GLN A 1 91 ? -1.48421 1.24147 22.01732 1.000 18.82082 237 GLN A O 1
ATOM 712 N N . PHE A 1 92 ? -0.26291 1.78030 23.83284 1.000 20.33619 238 PHE A N 1
ATOM 713 C CA . PHE A 1 92 ? -1.20002 2.80556 24.25779 1.000 21.15848 238 PHE A CA 1
ATOM 714 C C . PHE A 1 92 ? -0.44484 3.86798 25.04256 1.000 23.97919 238 PHE A C 1
ATOM 715 O O . PHE A 1 92 ? 0.71792 3.69074 25.42531 1.000 22.10315 238 PHE A O 1
ATOM 723 N N . ASP A 1 93 ? -1.11750 4.99631 25.24472 1.000 23.24117 239 ASP A N 1
ATOM 724 C CA . ASP A 1 93 ? -0.54606 6.15550 25.92356 1.000 28.56829 239 ASP A CA 1
ATOM 725 C C . ASP A 1 93 ? -1.03023 6.12643 27.36927 1.000 24.06534 239 ASP A C 1
ATOM 726 O O . ASP A 1 93 ? -2.16878 6.50130 27.66200 1.000 29.05035 239 ASP A O 1
ATOM 731 N N . GLU A 1 94 ? -0.15427 5.69565 28.27763 1.000 26.21012 240 GLU A N 1
ATOM 732 C CA . GLU A 1 94 ? -0.47462 5.68180 29.69806 1.000 29.22395 240 GLU A CA 1
ATOM 733 C C . GLU A 1 94 ? -0.38578 7.05851 30.35557 1.000 27.94098 240 GLU A C 1
ATOM 734 O O . GLU A 1 94 ? -0.81761 7.20647 31.50307 1.000 35.09948 240 GLU A O 1
ATOM 740 N N . ASN A 1 95 ? 0.10149 8.08008 29.65454 1.000 27.95203 241 ASN A N 1
ATOM 741 C CA . ASN A 1 95 ? 0.22272 9.41107 30.23238 1.000 32.66825 241 ASN A CA 1
ATOM 742 C C . ASN A 1 95 ? -0.84974 10.36527 29.73273 1.000 34.48438 241 ASN A C 1
ATOM 743 O O . ASN A 1 95 ? -0.76405 11.56741 29.99688 1.000 37.26390 241 ASN A O 1
ATOM 748 N N . SER A 1 96 ? -1.85356 9.86411 29.02346 1.000 29.91974 242 SER A N 1
ATOM 749 C CA . SER A 1 96 ? -2.94963 10.71179 28.59757 1.000 27.19601 242 SER A CA 1
ATOM 750 C C . SER A 1 96 ? -3.87405 10.98832 29.77580 1.000 34.05539 242 SER A C 1
ATOM 751 O O . SER A 1 96 ? -4.02357 10.16652 30.68555 1.000 32.69065 242 SER A O 1
ATOM 754 N N . THR A 1 97 ? -4.50710 12.15900 29.74113 1.000 37.31982 243 THR A N 1
ATOM 755 C CA . THR A 1 97 ? -5.34241 12.63484 30.83666 1.000 39.43626 243 THR A CA 1
ATOM 756 C C . THR A 1 97 ? -6.73457 13.07144 30.38261 1.000 39.90511 243 THR A C 1
ATOM 757 O O . THR A 1 97 ? -7.37368 13.86737 31.07712 1.000 48.01844 243 THR A O 1
ATOM 761 N N . ASP A 1 98 ? -7.24455 12.57312 29.25438 1.000 33.62952 244 ASP A N 1
ATOM 762 C CA . ASP A 1 98 ? -8.46950 13.14129 28.70057 1.000 33.00766 244 ASP A CA 1
ATOM 763 C C . ASP A 1 98 ? -9.57468 12.11699 28.49235 1.000 36.96241 244 ASP A C 1
ATOM 764 O O . ASP A 1 98 ? -10.50872 12.37827 27.72194 1.000 44.56791 244 ASP A O 1
ATOM 769 N N . ASP A 1 99 ? -9.50509 10.97694 29.17482 1.000 28.62249 245 ASP A N 1
ATOM 770 C CA . ASP A 1 99 ? -10.55671 9.96072 29.22520 1.000 38.08106 245 ASP A CA 1
ATOM 771 C C . ASP A 1 99 ? -10.73394 9.19796 27.91528 1.000 29.89016 245 ASP A C 1
ATOM 772 O O . ASP A 1 99 ? -11.69260 8.42599 27.78742 1.000 33.41430 245 ASP A O 1
ATOM 777 N N . ILE A 1 100 ? -9.86293 9.40701 26.92971 1.000 28.03247 246 ILE A N 1
ATOM 778 C CA . ILE A 1 100 ? -9.86319 8.63837 25.68839 1.000 25.84635 246 ILE A CA 1
ATOM 779 C C . ILE A 1 100 ? -8.75381 7.59841 25.76107 1.000 26.03229 246 ILE A C 1
ATOM 780 O O . ILE A 1 100 ? -7.60518 7.92620 26.07875 1.000 24.73787 246 ILE A O 1
ATOM 785 N N . LEU A 1 101 ? -9.08426 6.34784 25.45910 1.000 22.79877 247 LEU A N 1
ATOM 786 C CA . LEU A 1 101 ? -8.07093 5.30232 25.38043 1.000 23.76940 247 LEU A CA 1
ATOM 787 C C . LEU A 1 101 ? -7.34828 5.43974 24.04461 1.000 23.31934 247 LEU A C 1
ATOM 788 O O . LEU A 1 101 ? -7.92712 5.15307 22.99015 1.000 21.76574 247 LEU A O 1
ATOM 793 N N . HIS A 1 102 ? -6.09676 5.90391 24.07490 1.000 16.90900 248 HIS A N 1
ATOM 794 C CA . HIS A 1 102 ? -5.32304 6.11442 22.85103 1.000 21.50173 248 HIS A CA 1
ATOM 795 C C . HIS A 1 102 ? -4.49276 4.86850 22.55971 1.000 20.02253 248 HIS A C 1
ATOM 796 O O . HIS A 1 102 ? -3.50758 4.59625 23.25220 1.000 20.54248 248 HIS A O 1
ATOM 803 N N . LEU A 1 103 ? -4.86384 4.13967 21.51468 1.000 22.31015 249 LEU A N 1
ATOM 804 C CA . LEU A 1 103 ? -4.17526 2.92905 21.10050 1.000 17.14596 249 LEU A CA 1
ATOM 805 C C . LEU A 1 103 ? -3.40876 3.19343 19.81269 1.000 21.00927 249 LEU A C 1
ATOM 806 O O . LEU A 1 103 ? -3.82449 4.01044 18.98126 1.000 19.03099 249 LEU A O 1
ATOM 811 N N . TYR A 1 104 ? -2.27888 2.49948 19.65387 1.000 18.52047 250 TYR A N 1
ATOM 812 C CA . TYR A 1 104 ? -1.38220 2.73381 18.52775 1.000 20.65376 250 TYR A CA 1
ATOM 813 C C . TYR A 1 104 ? -0.79266 1.41866 18.04204 1.000 20.98207 250 TYR A C 1
ATOM 814 O O . TYR A 1 104 ? -0.59668 0.48513 18.82557 1.000 20.27561 250 TYR A O 1
ATOM 823 N N . ASP A 1 105 ? -0.51093 1.35672 16.73936 1.000 16.32491 251 ASP A N 1
ATOM 824 C CA . ASP A 1 105 ? 0.24152 0.24624 16.17119 1.000 23.62917 251 ASP A CA 1
ATOM 825 C C . ASP A 1 105 ? 0.91495 0.70023 14.88654 1.000 20.24659 251 ASP A C 1
ATOM 826 O O . ASP A 1 105 ? 0.36433 1.52220 14.15076 1.000 20.69594 251 ASP A O 1
ATOM 831 N N . MET A 1 106 ? 2.11303 0.17204 14.63538 1.000 19.75395 252 MET A N 1
ATOM 832 C CA . MET A 1 106 ? 2.76920 0.32811 13.34230 1.000 19.86180 252 MET A CA 1
ATOM 833 C C . MET A 1 106 ? 2.80059 -1.03269 12.65725 1.000 20.96099 252 MET A C 1
ATOM 834 O O . MET A 1 106 ? 3.47190 -1.94972 13.15142 1.000 23.11255 252 MET A O 1
ATOM 839 N N . PRO A 1 107 ? 2.08501 -1.22283 11.53809 1.000 22.19673 253 PRO A N 1
ATOM 840 C CA . PRO A 1 107 ? 1.87597 -2.58002 11.00412 1.000 18.95163 253 PRO A CA 1
ATOM 841 C C . PRO A 1 107 ? 3.15189 -3.30495 10.60805 1.000 19.60424 253 PRO A C 1
ATOM 842 O O . PRO A 1 107 ? 3.80549 -2.96834 9.61646 1.000 20.39674 253 PRO A O 1
ATOM 846 N N . THR A 1 108 ? 3.49795 -4.33292 11.37619 1.000 19.90842 254 THR A N 1
ATOM 847 C CA . THR A 1 108 ? 4.71522 -5.08069 11.09446 1.000 22.68444 254 THR A CA 1
ATOM 848 C C . THR A 1 108 ? 4.63121 -5.81059 9.75564 1.000 19.61718 254 THR A C 1
ATOM 849 O O . THR A 1 108 ? 5.64991 -5.95765 9.06613 1.000 18.87663 254 THR A O 1
ATOM 853 N N . THR A 1 109 ? 3.42297 -6.21825 9.34859 1.000 21.02432 255 THR A N 1
ATOM 854 C CA . THR A 1 109 ? 3.23754 -6.93293 8.08532 1.000 18.07966 255 THR A CA 1
ATOM 855 C C . THR A 1 109 ? 3.78879 -6.14179 6.89304 1.000 21.29582 255 THR A C 1
ATOM 856 O O . THR A 1 109 ? 4.20556 -6.73505 5.88456 1.000 24.28272 255 THR A O 1
ATOM 860 N N . ILE A 1 110 ? 3.82141 -4.80900 7.00156 1.000 24.45845 256 ILE A N 1
ATOM 861 C CA . ILE A 1 110 ? 4.34746 -3.93667 5.94799 1.000 21.71990 256 ILE A CA 1
ATOM 862 C C . ILE A 1 110 ? 5.75086 -4.34609 5.52915 1.000 22.39188 256 ILE A C 1
ATOM 863 O O . ILE A 1 110 ? 6.13540 -4.19070 4.35936 1.000 24.54015 256 ILE A O 1
ATOM 868 N N . GLY A 1 111 ? 6.53701 -4.87969 6.46746 1.000 24.62469 257 GLY A N 1
ATOM 869 C CA . GLY A 1 111 ? 7.89943 -5.27274 6.14101 1.000 24.57050 257 GLY A CA 1
ATOM 870 C C . GLY A 1 111 ? 7.97470 -6.14530 4.90512 1.000 27.07894 257 GLY A C 1
ATOM 871 O O . GLY A 1 111 ? 8.91007 -6.02536 4.10613 1.000 25.69093 257 GLY A O 1
ATOM 872 N N . GLY A 1 112 ? 6.96803 -7.00916 4.71081 1.000 26.12360 258 GLY A N 1
ATOM 873 C CA . GLY A 1 112 ? 7.00270 -7.92802 3.57984 1.000 32.59398 258 GLY A CA 1
ATOM 874 C C . GLY A 1 112 ? 7.14178 -7.22319 2.24160 1.000 30.07398 258 GLY A C 1
ATOM 875 O O . GLY A 1 112 ? 7.83289 -7.71350 1.33867 1.000 31.51044 258 GLY A O 1
ATOM 876 N N . ILE A 1 113 ? 6.51692 -6.04826 2.10782 1.000 25.80554 259 ILE A N 1
ATOM 877 C CA . ILE A 1 113 ? 6.59983 -5.28979 0.86137 1.000 27.34396 259 ILE A CA 1
ATOM 878 C C . ILE A 1 113 ? 8.04878 -5.16229 0.40992 1.000 34.79738 259 ILE A C 1
ATOM 879 O O . ILE A 1 113 ? 8.36862 -5.36567 -0.77090 1.000 33.84804 259 ILE A O 1
ATOM 884 N N . ASP A 1 114 ? 8.95713 -4.88020 1.35311 1.000 31.50532 260 ASP A N 1
ATOM 885 C CA . ASP A 1 114 ? 10.34995 -4.65451 0.98048 1.000 31.49315 260 ASP A CA 1
ATOM 886 C C . ASP A 1 114 ? 10.90106 -5.84036 0.19894 1.000 28.46504 260 ASP A C 1
ATOM 887 O O . ASP A 1 114 ? 11.43594 -5.67304 -0.90548 1.000 32.20099 260 ASP A O 1
ATOM 892 N N . LYS A 1 115 ? 10.70613 -7.05759 0.71921 1.000 30.57373 261 LYS A N 1
ATOM 893 C CA . LYS A 1 115 ? 11.19985 -8.23647 0.01284 1.000 30.36109 261 LYS A CA 1
ATOM 894 C C . LYS A 1 115 ? 10.62906 -8.28688 -1.39722 1.000 31.18124 261 LYS A C 1
ATOM 895 O O . LYS A 1 115 ? 11.37042 -8.43529 -2.37854 1.000 32.67925 261 LYS A O 1
ATOM 901 N N . ALA A 1 116 ? 9.30819 -8.12056 -1.51438 1.000 25.23557 262 ALA A N 1
ATOM 902 C CA . ALA A 1 116 ? 8.67016 -8.14501 -2.82410 1.000 29.87153 262 ALA A CA 1
ATOM 903 C C . ALA A 1 116 ? 9.33495 -7.15366 -3.76701 1.000 27.93484 262 ALA A C 1
ATOM 904 O O . ALA A 1 116 ? 9.60390 -7.47287 -4.93123 1.000 26.39626 262 ALA A O 1
ATOM 906 N N . ILE A 1 117 ? 9.60980 -5.94348 -3.28000 1.000 26.06550 263 ILE A N 1
ATOM 907 C CA . ILE A 1 117 ? 10.23166 -4.94675 -4.13991 1.000 28.45459 263 ILE A CA 1
ATOM 908 C C . ILE A 1 117 ? 11.63441 -5.38423 -4.53678 1.000 32.76021 263 ILE A C 1
ATOM 909 O O . ILE A 1 117 ? 12.02104 -5.27758 -5.70668 1.000 30.84406 263 ILE A O 1
ATOM 914 N N . GLU A 1 118 ? 12.40266 -5.92685 -3.58483 1.000 35.95183 264 GLU A N 1
ATOM 915 C CA . GLU A 1 118 ? 13.78589 -6.28674 -3.88650 1.000 36.16066 264 GLU A CA 1
ATOM 916 C C . GLU A 1 118 ? 13.86038 -7.34214 -4.97979 1.000 32.27567 264 GLU A C 1
ATOM 917 O O . GLU A 1 118 ? 14.68187 -7.23677 -5.89793 1.000 41.60961 264 GLU A O 1
ATOM 923 N N . MET A 1 119 ? 13.02245 -8.37231 -4.89686 1.000 28.67648 265 MET A N 1
ATOM 924 C CA . MET A 1 119 ? 13.00959 -9.37364 -5.95340 1.000 35.80675 265 MET A CA 1
ATOM 925 C C . MET A 1 119 ? 12.55562 -8.76418 -7.27131 1.000 37.96998 265 MET A C 1
ATOM 926 O O . MET A 1 119 ? 13.06977 -9.12210 -8.33707 1.000 38.29250 265 MET A O 1
ATOM 931 N N . PHE A 1 120 ? 11.63357 -7.79961 -7.20541 1.000 32.55521 266 PHE A N 1
ATOM 932 C CA . PHE A 1 120 ? 11.11063 -7.16285 -8.40771 1.000 33.11254 266 PHE A CA 1
ATOM 933 C C . PHE A 1 120 ? 12.19110 -6.37460 -9.13219 1.000 31.59329 266 PHE A C 1
ATOM 934 O O . PHE A 1 120 ? 12.16266 -6.27154 -10.36019 1.000 34.65729 266 PHE A O 1
ATOM 942 N N . MET A 1 121 ? 13.16250 -5.84123 -8.39871 1.000 33.84831 267 MET A N 1
ATOM 943 C CA . MET A 1 121 ? 14.16373 -4.96781 -8.98369 1.000 33.74942 267 MET A CA 1
ATOM 944 C C . MET A 1 121 ? 15.35025 -5.72537 -9.56995 1.000 37.73116 267 MET A C 1
ATOM 945 O O . MET A 1 121 ? 16.21488 -5.08508 -10.18366 1.000 41.30582 267 MET A O 1
ATOM 950 N N . ARG A 1 122 ? 15.42302 -7.05210 -9.38998 1.000 37.15880 268 ARG A N 1
ATOM 951 C CA . ARG A 1 122 ? 16.54709 -7.84527 -9.89351 1.000 44.26957 268 ARG A CA 1
ATOM 952 C C . ARG A 1 122 ? 17.88105 -7.20777 -9.50808 1.000 43.33137 268 ARG A C 1
ATOM 953 O O . ARG A 1 122 ? 18.75346 -6.97228 -10.34594 1.000 41.26619 268 ARG A O 1
ATOM 961 N N . LYS A 1 123 ? 18.01962 -6.89667 -8.22227 1.000 44.53157 269 LYS A N 1
ATOM 962 C CA . LYS A 1 123 ? 19.15461 -6.11057 -7.75518 1.000 48.08418 269 LYS A CA 1
ATOM 963 C C . LYS A 1 123 ? 20.47513 -6.85928 -7.92539 1.000 39.62579 269 LYS A C 1
ATOM 964 O O . LYS A 1 123 ? 20.58172 -8.04056 -7.58642 1.000 42.58733 269 LYS A O 1
ATOM 970 N N . GLY A 1 124 ? 21.48010 -6.17008 -8.46709 1.000 39.74551 270 GLY A N 1
ATOM 971 C CA . GLY A 1 124 ? 22.80579 -6.74168 -8.60630 1.000 44.87056 270 GLY A CA 1
ATOM 972 C C . GLY A 1 124 ? 23.86457 -5.93940 -7.87058 1.000 45.24572 270 GLY A C 1
ATOM 973 O O . GLY A 1 124 ? 25.06578 -6.20737 -7.99299 1.000 38.92529 270 GLY A O 1
ATOM 974 N N . HIS A 1 125 ? 23.42567 -4.93231 -7.11861 1.000 40.83174 271 HIS A N 1
ATOM 975 C CA . HIS A 1 125 ? 24.32199 -4.04127 -6.39944 1.000 44.21081 271 HIS A CA 1
ATOM 976 C C . HIS A 1 125 ? 23.72313 -3.70205 -5.04653 1.000 38.80075 271 HIS A C 1
ATOM 977 O O . HIS A 1 125 ? 22.51167 -3.77173 -4.84789 1.000 44.57804 271 HIS A O 1
ATOM 984 N N . ILE A 1 126 ? 24.57872 -3.30051 -4.12060 1.000 35.99126 272 ILE A N 1
ATOM 985 C CA . ILE A 1 126 ? 24.10211 -2.85181 -2.82013 1.000 37.59557 272 ILE A CA 1
ATOM 986 C C . ILE A 1 126 ? 23.69715 -1.39152 -2.94920 1.000 40.40808 272 ILE A C 1
ATOM 987 O O . ILE A 1 126 ? 24.42921 -0.58069 -3.53171 1.000 37.82731 272 ILE A O 1
ATOM 992 N N . GLY A 1 127 ? 22.51435 -1.06111 -2.43620 1.000 41.85370 273 GLY A N 1
ATOM 993 C CA . GLY A 1 127 ? 22.01102 0.29744 -2.49338 1.000 37.33483 273 GLY A CA 1
ATOM 994 C C . GLY A 1 127 ? 20.63560 0.40055 -3.12126 1.000 42.13190 273 GLY A C 1
ATOM 995 O O . GLY A 1 127 ? 20.21979 -0.47978 -3.88274 1.000 45.94118 273 GLY A O 1
ATOM 996 N N . LYS A 1 128 ? 19.91366 1.46771 -2.78582 1.000 43.59095 274 LYS A N 1
ATOM 997 C CA . LYS A 1 128 ? 18.57127 1.72337 -3.29490 1.000 42.37617 274 LYS A CA 1
ATOM 998 C C . LYS A 1 128 ? 18.61289 2.84427 -4.32565 1.000 38.00436 274 LYS A C 1
ATOM 999 O O . LYS A 1 128 ? 18.97376 3.97965 -3.99915 1.000 41.61123 274 LYS A O 1
ATOM 1005 N N . THR A 1 129 ? 18.22388 2.52959 -5.55784 1.000 40.11629 275 THR A N 1
ATOM 1006 C CA . THR A 1 129 ? 18.03954 3.55973 -6.56681 1.000 44.78628 275 THR A CA 1
ATOM 1007 C C . THR A 1 129 ? 16.78761 4.37425 -6.25611 1.000 42.64813 275 THR A C 1
ATOM 1008 O O . THR A 1 129 ? 15.89729 3.93522 -5.52461 1.000 39.19938 275 THR A O 1
ATOM 1012 N N . ASP A 1 130 ? 16.72499 5.58181 -6.82307 1.000 44.53932 276 ASP A N 1
ATOM 1013 C CA . ASP A 1 130 ? 15.55229 6.42120 -6.60323 1.000 46.20672 276 ASP A CA 1
ATOM 1014 C C . ASP A 1 130 ? 14.28520 5.78897 -7.16419 1.000 44.55315 276 ASP A C 1
ATOM 1015 O O . ASP A 1 130 ? 13.18631 6.07982 -6.67839 1.000 41.81133 276 ASP A O 1
ATOM 1020 N N . GLN A 1 131 ? 14.40988 4.91539 -8.16821 1.000 37.79653 277 GLN A N 1
ATOM 1021 C CA . GLN A 1 131 ? 13.23755 4.18587 -8.63771 1.000 40.78483 277 GLN A CA 1
ATOM 1022 C C . GLN A 1 131 ? 12.72609 3.23166 -7.56966 1.000 39.32299 277 GLN A C 1
ATOM 1023 O O . GLN A 1 131 ? 11.51242 3.13320 -7.34624 1.000 39.03874 277 GLN A O 1
ATOM 1029 N N . GLN A 1 132 ? 13.63414 2.52941 -6.88845 1.000 38.18664 278 GLN A N 1
ATOM 1030 C CA . GLN A 1 132 ? 13.19797 1.64464 -5.81778 1.000 39.85315 278 GLN A CA 1
ATOM 1031 C C . GLN A 1 132 ? 12.53162 2.42588 -4.69292 1.000 34.18462 278 GLN A C 1
ATOM 1032 O O . GLN A 1 132 ? 11.48028 2.01389 -4.19014 1.000 35.12847 278 GLN A O 1
ATOM 1038 N N . LYS A 1 133 ? 13.10704 3.57253 -4.31060 1.000 33.80355 279 LYS A N 1
ATOM 1039 C CA . LYS A 1 133 ? 12.51554 4.39534 -3.25453 1.000 40.04724 279 LYS A CA 1
ATOM 1040 C C . LYS A 1 133 ? 11.13764 4.91842 -3.65239 1.000 34.15401 279 LYS A C 1
ATOM 1041 O O . LYS A 1 133 ? 10.20328 4.92671 -2.83523 1.000 32.72608 279 LYS A O 1
ATOM 1047 N N . LEU A 1 134 ? 10.99176 5.36208 -4.90407 1.000 33.58373 280 LEU A N 1
ATOM 1048 C CA . LEU A 1 134 ? 9.68610 5.81233 -5.37600 1.000 34.46862 280 LEU A CA 1
ATOM 1049 C C . LEU A 1 134 ? 8.66573 4.68369 -5.31639 1.000 31.92760 280 LEU A C 1
ATOM 1050 O O . LEU A 1 134 ? 7.51603 4.89573 -4.90964 1.000 29.75661 280 LEU A O 1
ATOM 1055 N N . LEU A 1 135 ? 9.06757 3.47521 -5.72387 1.000 29.07311 281 LEU A N 1
ATOM 1056 C CA . LEU A 1 135 ? 8.15801 2.33356 -5.66145 1.000 31.29461 281 LEU A CA 1
ATOM 1057 C C . LEU A 1 135 ? 7.76908 2.00231 -4.22031 1.000 30.79243 281 LEU A C 1
ATOM 1058 O O . LEU A 1 135 ? 6.61249 1.65946 -3.94060 1.000 27.46957 281 LEU A O 1
ATOM 1063 N N . GLU A 1 136 ? 8.72789 2.08568 -3.29457 1.000 31.19224 282 GLU A N 1
ATOM 1064 C CA . GLU A 1 136 ? 8.43095 1.83183 -1.88674 1.000 28.99596 282 GLU A CA 1
ATOM 1065 C C . GLU A 1 136 ? 7.38993 2.81296 -1.36920 1.000 29.63017 282 GLU A C 1
ATOM 1066 O O . GLU A 1 136 ? 6.43270 2.42608 -0.68429 1.000 25.65222 282 GLU A O 1
ATOM 1072 N N . GLU A 1 137 ? 7.56674 4.09624 -1.69306 1.000 27.19447 283 GLU A N 1
ATOM 1073 C CA . GLU A 1 137 ? 6.61236 5.11007 -1.25069 1.000 31.98288 283 GLU A CA 1
ATOM 1074 C C . GLU A 1 137 ? 5.23553 4.88747 -1.87078 1.000 27.57410 283 GLU A C 1
ATOM 1075 O O . GLU A 1 137 ? 4.20827 5.06837 -1.20422 1.000 28.21325 283 GLU A O 1
ATOM 1081 N N . ARG A 1 138 ? 5.19506 4.50682 -3.15220 1.000 26.89662 284 ARG A N 1
ATOM 1082 C CA . ARG A 1 138 ? 3.92123 4.22183 -3.80364 1.000 25.08249 284 ARG A CA 1
ATOM 1083 C C . ARG A 1 138 ? 3.21534 3.05858 -3.11889 1.000 29.75342 284 ARG A C 1
ATOM 1084 O O . ARG A 1 138 ? 1.98980 3.07599 -2.94393 1.000 31.34237 284 ARG A O 1
ATOM 1092 N N . GLU A 1 139 ? 3.98048 2.03705 -2.71887 1.000 26.10845 285 GLU A N 1
ATOM 1093 C CA . GLU A 1 139 ? 3.39903 0.87887 -2.04377 1.000 26.69306 285 GLU A CA 1
ATOM 1094 C C . GLU A 1 139 ? 2.89437 1.23318 -0.64904 1.000 23.67409 285 GLU A C 1
ATOM 1095 O O . GLU A 1 139 ? 1.85398 0.72834 -0.21407 1.000 21.88691 285 GLU A O 1
ATOM 1101 N N . LEU A 1 140 ? 3.62580 2.08559 0.07160 1.000 25.07950 286 LEU A N 1
ATOM 1102 C CA . LEU A 1 140 ? 3.14335 2.56521 1.36557 1.000 24.57914 286 LEU A CA 1
ATOM 1103 C C . LEU A 1 140 ? 1.83805 3.34022 1.20741 1.000 24.06452 286 LEU A C 1
ATOM 1104 O O . LEU A 1 140 ? 0.89810 3.17155 2.00364 1.000 20.07781 286 LEU A O 1
ATOM 1109 N N . ARG A 1 141 ? 1.75880 4.18757 0.17067 1.000 21.43832 287 ARG A N 1
ATOM 1110 C CA . ARG A 1 141 ? 0.51663 4.90506 -0.10597 1.000 23.32729 287 ARG A CA 1
ATOM 1111 C C . ARG A 1 141 ? -0.62089 3.94217 -0.42330 1.000 22.41196 287 ARG A C 1
ATOM 1112 O O . ARG A 1 141 ? -1.74389 4.11795 0.06289 1.000 27.37638 287 ARG A O 1
ATOM 1120 N N . ASN A 1 142 ? -0.35259 2.90880 -1.22250 1.000 23.44773 288 ASN A N 1
ATOM 1121 C CA . ASN A 1 142 ? -1.42650 1.98190 -1.57440 1.000 25.51950 288 ASN A CA 1
ATOM 1122 C C . ASN A 1 142 ? -1.87280 1.16380 -0.36625 1.000 28.93500 288 ASN A C 1
ATOM 1123 O O . ASN A 1 142 ? -3.05815 0.83235 -0.23909 1.000 24.92207 288 ASN A O 1
ATOM 1128 N N . PHE A 1 143 ? -0.93680 0.80638 0.51758 1.000 24.43945 289 PHE A N 1
ATOM 1129 C CA . PHE A 1 143 ? -1.31162 0.14739 1.76672 1.000 22.94466 289 PHE A CA 1
ATOM 1130 C C . PHE A 1 143 ? -2.25552 1.02722 2.57609 1.000 21.24717 289 PHE A C 1
ATOM 1131 O O . PHE A 1 143 ? -3.29657 0.56515 3.06791 1.000 20.69456 289 PHE A O 1
ATOM 1139 N N . LYS A 1 144 ? -1.89835 2.30480 2.72724 1.000 22.70713 290 LYS A N 1
ATOM 1140 C CA . LYS A 1 144 ? -2.74781 3.22392 3.47805 1.000 22.49071 290 LYS A CA 1
ATOM 1141 C C . LYS A 1 144 ? -4.12491 3.34890 2.83556 1.000 24.24448 290 LYS A C 1
ATOM 1142 O O . LYS A 1 144 ? -5.15191 3.29611 3.52225 1.000 25.07343 290 LYS A O 1
ATOM 1148 N N . THR A 1 145 ? -4.16142 3.51646 1.51088 1.000 26.58291 291 THR A N 1
ATOM 1149 C CA . THR A 1 145 ? -5.42958 3.67616 0.80255 1.000 23.69950 291 THR A CA 1
ATOM 1150 C C . THR A 1 145 ? -6.30880 2.43909 0.94623 1.000 23.94801 291 THR A C 1
ATOM 1151 O O . THR A 1 145 ? -7.51607 2.54661 1.19809 1.000 23.06550 291 THR A O 1
ATOM 1155 N N . THR A 1 146 ? -5.72706 1.25250 0.76187 1.000 21.22760 292 THR A N 1
ATOM 1156 C CA . THR A 1 146 ? -6.50774 0.02848 0.87903 1.000 25.03942 292 THR A CA 1
ATOM 1157 C C . THR A 1 146 ? -7.06867 -0.11873 2.28325 1.000 24.35983 292 THR A C 1
ATOM 1158 O O . THR A 1 146 ? -8.24820 -0.45192 2.45671 1.000 24.03496 292 THR A O 1
ATOM 1162 N N . LEU A 1 147 ? -6.24296 0.16261 3.29952 1.000 25.88593 293 LEU A N 1
ATOM 1163 C CA . LEU A 1 147 ? -6.71046 0.10266 4.68020 1.000 22.18769 293 LEU A CA 1
ATOM 1164 C C . LEU A 1 147 ? -7.85809 1.07476 4.93034 1.000 25.74873 293 LEU A C 1
ATOM 1165 O O . LEU A 1 147 ? -8.85241 0.71870 5.57389 1.000 23.64676 293 LEU A O 1
ATOM 1170 N N . GLU A 1 148 ? -7.73181 2.31205 4.44389 1.000 23.11482 294 GLU A N 1
ATOM 1171 C CA . GLU A 1 148 ? -8.78260 3.30516 4.65216 1.000 24.47348 294 GLU A CA 1
ATOM 1172 C C . GLU A 1 148 ? -10.07528 2.89598 3.95790 1.000 23.49007 294 GLU A C 1
ATOM 1173 O O . GLU A 1 148 ? -11.16881 3.07423 4.50938 1.000 26.74866 294 GLU A O 1
ATOM 1179 N N . ASN A 1 149 ? -9.96902 2.33666 2.74779 1.000 24.86771 295 ASN A N 1
ATOM 1180 C CA . ASN A 1 149 ? -11.15699 1.85296 2.04800 1.000 26.41371 295 ASN A CA 1
ATOM 1181 C C . ASN A 1 149 ? -11.81820 0.70625 2.80368 1.000 27.37467 295 ASN A C 1
ATOM 1182 O O . ASN A 1 149 ? -13.04776 0.58219 2.80118 1.000 30.70528 295 ASN A O 1
ATOM 1187 N N . LEU A 1 150 ? -11.01940 -0.17320 3.41557 1.000 25.21208 296 LEU A N 1
ATOM 1188 C CA . LEU A 1 150 ? -11.60171 -1.24860 4.21830 1.000 25.33719 296 LEU A CA 1
ATOM 1189 C C . LEU A 1 150 ? -12.25517 -0.70621 5.48660 1.000 24.71551 296 LEU A C 1
ATOM 1190 O O . LEU A 1 150 ? -13.30514 -1.19859 5.91505 1.000 22.38338 296 LEU A O 1
ATOM 1195 N N . ILE A 1 151 ? -11.63641 0.29840 6.10585 1.000 25.30933 297 ILE A N 1
ATOM 1196 C CA . ILE A 1 151 ? -12.19003 0.90376 7.31327 1.000 26.53859 297 ILE A CA 1
ATOM 1197 C C . ILE A 1 151 ? -13.52829 1.56621 7.01384 1.000 29.64222 297 ILE A C 1
ATOM 1198 O O . ILE A 1 151 ? -14.45893 1.51402 7.82771 1.000 27.91069 297 ILE A O 1
ATOM 1203 N N . ALA A 1 152 ? -13.65412 2.18079 5.83177 1.000 25.65074 298 ALA A N 1
ATOM 1204 C CA . ALA A 1 152 ? -14.91040 2.82480 5.46195 1.000 29.75287 298 ALA A CA 1
ATOM 1205 C C . ALA A 1 152 ? -16.08322 1.84378 5.39939 1.000 30.04489 298 ALA A C 1
ATOM 1206 O O . ALA A 1 152 ? -17.23753 2.27731 5.44951 1.000 30.36258 298 ALA A O 1
ATOM 1208 N N . THR A 1 153 ? -15.82587 0.54079 5.30898 1.000 28.49709 299 THR A N 1
ATOM 1209 C CA . THR A 1 153 ? -16.89245 -0.44999 5.21047 1.000 29.17055 299 THR A CA 1
ATOM 1210 C C . THR A 1 153 ? -17.37255 -0.96557 6.56829 1.000 30.85109 299 THR A C 1
ATOM 1211 O O . THR A 1 153 ? -18.24166 -1.84528 6.60525 1.000 26.12822 299 THR A O 1
ATOM 1215 N N . ASP A 1 154 ? -16.83140 -0.45076 7.67667 1.000 27.90958 300 ASP A N 1
ATOM 1216 C CA . ASP A 1 154 ? -17.15706 -0.92759 9.01833 1.000 28.85270 300 ASP A CA 1
ATOM 1217 C C . ASP A 1 154 ? -17.50076 0.25795 9.91380 1.000 24.94958 300 ASP A C 1
ATOM 1218 O O . ASP A 1 154 ? -16.70366 1.18976 10.04129 1.000 25.09829 300 ASP A O 1
ATOM 1223 N N . ALA A 1 155 ? -18.67515 0.21434 10.55146 1.000 29.82391 301 ALA A N 1
ATOM 1224 C CA . ALA A 1 155 ? -19.11817 1.35545 11.35208 1.000 26.71752 301 ALA A CA 1
ATOM 1225 C C . ALA A 1 155 ? -18.20197 1.58545 12.55170 1.000 26.04645 301 ALA A C 1
ATOM 1226 O O . ALA A 1 155 ? -17.84498 2.73207 12.85695 1.000 32.05988 301 ALA A O 1
ATOM 1228 N N . PHE A 1 156 ? -17.81088 0.50865 13.24293 1.000 23.33381 302 PHE A N 1
ATOM 1229 C CA . PHE A 1 156 ? -16.86065 0.62797 14.34837 1.000 29.82214 302 PHE A CA 1
ATOM 1230 C C . PHE A 1 156 ? -15.54180 1.24070 13.89216 1.000 26.21067 302 PHE A C 1
ATOM 1231 O O . PHE A 1 156 ? -15.06415 2.22175 14.47403 1.000 26.59830 302 PHE A O 1
ATOM 1239 N N . ALA A 1 157 ? -14.92376 0.65749 12.86292 1.000 27.66525 303 ALA A N 1
ATOM 1240 C CA . ALA A 1 157 ? -13.61517 1.14021 12.42383 1.000 26.41364 303 ALA A CA 1
ATOM 1241 C C . ALA A 1 157 ? -13.70459 2.56752 11.90145 1.000 26.81261 303 ALA A C 1
ATOM 1242 O O . ALA A 1 157 ? -12.83321 3.40329 12.18376 1.000 25.98840 303 ALA A O 1
ATOM 1244 N N . LYS A 1 158 ? -14.75820 2.86337 11.13684 1.000 29.31945 304 LYS A N 1
ATOM 1245 C CA . LYS A 1 158 ? -14.95590 4.21469 10.62788 1.000 28.50736 304 LYS A CA 1
ATOM 1246 C C . LYS A 1 158 ? -15.05926 5.21823 11.76528 1.000 26.31303 304 LYS A C 1
ATOM 1247 O O . LYS A 1 158 ? -14.52668 6.32982 11.67287 1.000 26.52115 304 LYS A O 1
ATOM 1253 N N . GLU A 1 159 ? -15.72564 4.83334 12.85486 1.000 27.10686 305 GLU A N 1
ATOM 1254 C CA . GLU A 1 159 ? -15.91983 5.73710 13.98509 1.000 30.10240 305 GLU A CA 1
ATOM 1255 C C . GLU A 1 159 ? -14.66030 5.90593 14.83519 1.000 30.74325 305 GLU A C 1
ATOM 1256 O O . GLU A 1 159 ? -14.39716 7.00311 15.33877 1.000 28.97786 305 GLU A O 1
ATOM 1262 N N . MET A 1 160 ? -13.88608 4.83790 15.03471 1.000 29.30432 306 MET A N 1
ATOM 1263 C CA . MET A 1 160 ? -12.88635 4.81710 16.09372 1.000 25.82003 306 MET A CA 1
ATOM 1264 C C . MET A 1 160 ? -11.45101 4.56716 15.63946 1.000 28.56262 306 MET A C 1
ATOM 1265 O O . MET A 1 160 ? -10.55158 4.50884 16.49173 1.000 22.48157 306 MET A O 1
ATOM 1270 N N . VAL A 1 161 ? -11.19969 4.42571 14.33993 1.000 22.93699 307 VAL A N 1
ATOM 1271 C CA . VAL A 1 161 ? -9.86937 4.13451 13.81360 1.000 20.90647 307 VAL A CA 1
ATOM 1272 C C . VAL A 1 161 ? -9.44755 5.26857 12.89762 1.000 23.47815 307 VAL A C 1
ATOM 1273 O O . VAL A 1 161 ? -10.26021 5.79453 12.12922 1.000 32.68626 307 VAL A O 1
ATOM 1277 N N . GLU A 1 162 ? -8.18040 5.65250 12.99167 1.000 27.70610 308 GLU A N 1
ATOM 1278 C CA . GLU A 1 162 ? -7.59928 6.61062 12.06986 1.000 27.79400 308 GLU A CA 1
ATOM 1279 C C . GLU A 1 162 ? -6.26101 6.07618 11.57978 1.000 25.78089 308 GLU A C 1
ATOM 1280 O O . GLU A 1 162 ? -5.62351 5.25744 12.24535 1.000 29.43571 308 GLU A O 1
ATOM 1286 N N . VAL A 1 163 ? -5.86535 6.50165 10.38436 1.000 21.58815 309 VAL A N 1
ATOM 1287 C CA . VAL A 1 163 ? -4.62045 6.06711 9.76630 1.000 23.17102 309 VAL A CA 1
ATOM 1288 C C . VAL A 1 163 ? -3.80827 7.31351 9.44850 1.000 24.93820 309 VAL A C 1
ATOM 1289 O O . VAL A 1 163 ? -4.27302 8.19053 8.71058 1.000 28.14993 309 VAL A O 1
ATOM 1293 N N . ILE A 1 164 ? -2.59798 7.39478 10.00237 1.000 22.79568 310 ILE A N 1
ATOM 1294 C CA . ILE A 1 164 ? -1.72225 8.53455 9.77647 1.000 22.66204 310 ILE A CA 1
ATOM 1295 C C . ILE A 1 164 ? -0.38357 8.02003 9.27896 1.000 25.83607 310 ILE A C 1
ATOM 1296 O O . ILE A 1 164 ? -0.07293 6.83491 9.38336 1.000 28.84999 310 ILE A O 1
ATOM 1301 N N . ILE A 1 165 ? 0.40266 8.92784 8.71245 1.000 26.17935 311 ILE A N 1
ATOM 1302 C CA . ILE A 1 165 ? 1.77184 8.63992 8.30025 1.000 30.04556 311 ILE A CA 1
ATOM 1303 C C . ILE A 1 165 ? 2.70688 9.10432 9.40851 1.000 31.48803 311 ILE A C 1
ATOM 1304 O O . ILE A 1 165 ? 2.46784 10.14180 10.04019 1.000 31.75998 311 ILE A O 1
ATOM 1309 N N . GLU A 1 166 ? 3.75867 8.32448 9.66246 1.000 29.75685 312 GLU A N 1
ATOM 1310 C CA . GLU A 1 166 ? 4.75101 8.67259 10.67563 1.000 32.33925 312 GLU A CA 1
ATOM 1311 C C . GLU A 1 166 ? 5.25938 10.09874 10.47373 1.000 39.36286 312 GLU A C 1
ATOM 1312 O O . GLU A 1 166 ? 5.54291 10.51651 9.34712 1.000 38.47894 312 GLU A O 1
ATOM 1318 N N . GLU A 1 167 ? 5.40400 10.82600 11.58610 1.000 38.11696 313 GLU A N 1
ATOM 1319 C CA . GLU A 1 167 ? 5.78827 12.25136 11.62215 1.000 55.56676 313 GLU A CA 1
ATOM 1320 C C . GLU A 1 167 ? 4.69238 13.16380 11.05154 1.000 69.86468 313 GLU A C 1
ATOM 1321 O O . GLU A 1 167 ? 4.64186 14.36216 11.35414 1.000 66.36787 313 GLU A O 1
ATOM 1328 N N . GLY B 1 1 ? 18.66428 -7.75783 -16.86881 1.000 48.42876 147 GLY B N 1
ATOM 1329 C CA . GLY B 1 1 ? 18.50720 -6.31997 -16.99561 1.000 39.90826 147 GLY B CA 1
ATOM 1330 C C . GLY B 1 1 ? 17.12491 -5.83849 -16.59213 1.000 34.65369 147 GLY B C 1
ATOM 1331 O O . GLY B 1 1 ? 16.40254 -6.52045 -15.87146 1.000 36.68912 147 GLY B O 1
ATOM 1332 N N . ILE B 1 2 ? 16.75473 -4.66076 -17.07883 1.000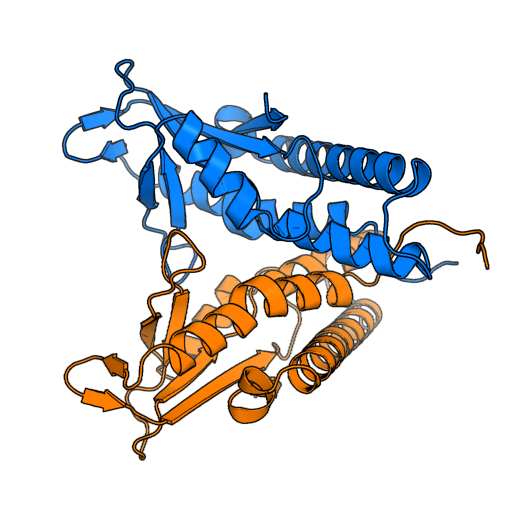 32.67761 148 ILE B N 1
ATOM 1333 C CA . ILE B 1 2 ? 15.47734 -4.05205 -16.72782 1.000 30.15284 148 ILE B CA 1
ATOM 1334 C C . ILE B 1 2 ? 14.35563 -4.74831 -17.48860 1.000 33.82227 148 ILE B C 1
ATOM 1335 O O . ILE B 1 2 ? 14.43897 -4.95619 -18.70720 1.000 25.21219 148 ILE B O 1
ATOM 1340 N N . HIS B 1 3 ? 13.31059 -5.12738 -16.76028 1.000 36.01339 149 HIS B N 1
ATOM 1341 C CA . HIS B 1 3 ? 12.14871 -5.80505 -17.31037 1.000 31.59686 149 HIS B CA 1
ATOM 1342 C C . HIS B 1 3 ? 10.96487 -4.85659 -17.25913 1.000 31.85424 149 HIS B C 1
ATOM 1343 O O . HIS B 1 3 ? 10.72075 -4.21977 -16.22880 1.000 31.45383 149 HIS B O 1
ATOM 1350 N N . LEU B 1 4 ? 10.24075 -4.75497 -18.36774 1.000 28.23223 150 LEU B N 1
ATOM 1351 C CA . LEU B 1 4 ? 8.97589 -4.03883 -18.35097 1.000 30.22423 150 LEU B CA 1
ATOM 1352 C C . LEU B 1 4 ? 7.91963 -4.87713 -17.64161 1.000 29.52512 150 LEU B C 1
ATOM 1353 O O . LEU B 1 4 ? 7.81859 -6.08928 -17.85210 1.000 25.35478 150 LEU B O 1
ATOM 1358 N N . GLY B 1 5 ? 7.12574 -4.23002 -16.80944 1.000 30.51872 151 GLY B N 1
ATOM 1359 C CA . GLY B 1 5 ? 6.08049 -4.93772 -16.09835 1.000 30.07938 151 GLY B CA 1
ATOM 1360 C C . GLY B 1 5 ? 5.75795 -4.27031 -14.78129 1.000 29.13419 151 GLY B C 1
ATOM 1361 O O . GLY B 1 5 ? 6.50052 -3.43585 -14.26598 1.000 25.91005 151 GLY B O 1
ATOM 1362 N N . GLU B 1 6 ? 4.65950 -4.72143 -14.19937 1.000 32.38285 152 GLU B N 1
ATOM 1363 C CA . GLU B 1 6 ? 4.11868 -4.13355 -12.98984 1.000 34.16696 152 GLU B CA 1
ATOM 1364 C C . GLU B 1 6 ? 4.49235 -5.00893 -11.80370 1.000 30.94177 152 GLU B C 1
ATOM 1365 O O . GLU B 1 6 ? 4.73958 -6.20894 -11.94588 1.000 30.85996 152 GLU B O 1
ATOM 1371 N N . LEU B 1 7 ? 4.60218 -4.37929 -10.64343 1.000 27.55120 153 LEU B N 1
ATOM 1372 C CA . LEU B 1 7 ? 4.80385 -5.12169 -9.40963 1.000 30.45539 153 LEU B CA 1
ATOM 1373 C C . LEU B 1 7 ? 3.56866 -5.97318 -9.13137 1.000 27.12916 153 LEU B C 1
ATOM 1374 O O . LEU B 1 7 ? 2.44780 -5.46135 -9.09919 1.000 30.11150 153 LEU B O 1
ATOM 1379 N N . GLY B 1 8 ? 3.76688 -7.27082 -8.92936 1.000 27.76270 154 GLY B N 1
ATOM 1380 C CA . GLY B 1 8 ? 2.64121 -8.15156 -8.70515 1.000 31.41059 154 GLY B CA 1
ATOM 1381 C C . GLY B 1 8 ? 3.06058 -9.55712 -8.33866 1.000 35.03545 154 GLY B C 1
ATOM 1382 O O . GLY B 1 8 ? 3.98669 -10.11294 -8.93391 1.000 35.26839 154 GLY B O 1
ATOM 1383 N N . LEU B 1 9 ? 2.39945 -10.13076 -7.33433 1.000 30.37497 155 LEU B N 1
ATOM 1384 C CA . LEU B 1 9 ? 2.76318 -11.43713 -6.81556 1.000 31.01995 155 LEU B CA 1
ATOM 1385 C C . LEU B 1 9 ? 1.50450 -12.22427 -6.47916 1.000 30.78460 155 LEU B C 1
ATOM 1386 O O . LEU B 1 9 ? 0.41947 -11.66442 -6.29271 1.000 27.24853 155 LEU B O 1
ATOM 1391 N N . LEU B 1 10 ? 1.67031 -13.53630 -6.38956 1.000 25.62961 156 LEU B N 1
ATOM 1392 C CA . LEU B 1 10 ? 0.62882 -14.36211 -5.80273 1.000 36.71710 156 LEU B CA 1
ATOM 1393 C C . LEU B 1 10 ? 0.41125 -13.94110 -4.35311 1.000 25.52908 156 LEU B C 1
ATOM 1394 O O . LEU B 1 10 ? 1.38092 -13.67385 -3.63639 1.000 24.44966 156 LEU B O 1
ATOM 1399 N N . PRO B 1 11 ? -0.83847 -13.85266 -3.89407 1.000 27.92695 157 PRO B N 1
ATOM 1400 C CA . PRO B 1 11 ? -1.05092 -13.51489 -2.47751 1.000 29.53108 157 PRO B CA 1
ATOM 1401 C C . PRO B 1 11 ? -0.38917 -14.51252 -1.54518 1.000 28.19808 157 PRO B C 1
ATOM 1402 O O . PRO B 1 11 ? 0.12728 -14.13213 -0.48794 1.000 25.84684 157 PRO B O 1
ATOM 1406 N N . SER B 1 12 ? -0.37784 -15.78922 -1.92709 1.000 25.39692 158 SER B N 1
ATOM 1407 C CA . SER B 1 12 ? 0.22879 -16.81097 -1.08460 1.000 27.15994 158 SER B CA 1
ATOM 1408 C C . SER B 1 12 ? 1.71946 -16.56051 -0.88733 1.000 24.25812 158 SER B C 1
ATOM 1409 O O . SER B 1 12 ? 2.23942 -16.74528 0.21710 1.000 26.67182 158 SER B O 1
ATOM 1412 N N . THR B 1 13 ? 2.41683 -16.10592 -1.93035 1.000 25.00907 159 THR B N 1
ATOM 1413 C CA . THR B 1 13 ? 3.84948 -15.83653 -1.80687 1.000 26.01866 159 THR B CA 1
ATOM 1414 C C . THR B 1 13 ? 4.12379 -14.75648 -0.76079 1.000 23.81856 159 THR B C 1
ATOM 1415 O O . THR B 1 13 ? 4.96221 -14.93655 0.13393 1.000 23.56531 159 THR B O 1
ATOM 1419 N N . VAL B 1 14 ? 3.41447 -13.62777 -0.85256 1.000 24.89398 160 VAL B N 1
ATOM 1420 C CA . VAL B 1 14 ? 3.63777 -12.51945 0.07409 1.000 24.54220 160 VAL B CA 1
ATOM 1421 C C . VAL B 1 14 ? 3.22455 -12.90841 1.48878 1.000 20.33346 160 VAL B C 1
ATOM 1422 O O . VAL B 1 14 ? 3.92987 -12.60971 2.46604 1.000 21.85627 160 VAL B O 1
ATOM 1428 N N . LEU B 1 15 ? 2.09909 -13.61042 1.62561 1.000 24.57876 161 LEU B N 1
ATOM 1429 C CA . LEU B 1 15 ? 1.65215 -13.98940 2.96124 1.000 25.11010 161 LEU B CA 1
ATOM 1430 C C . LEU B 1 15 ? 2.60152 -14.99705 3.59501 1.000 23.50845 161 LEU B C 1
ATOM 1431 O O . LEU B 1 15 ? 2.88226 -14.91561 4.79519 1.000 22.73801 161 LEU B O 1
ATOM 1436 N N . ALA B 1 16 ? 3.14011 -15.92583 2.79745 1.000 24.14232 162 ALA B N 1
ATOM 1437 C CA . ALA B 1 16 ? 4.09245 -16.90238 3.31653 1.000 23.91899 162 ALA B CA 1
ATOM 1438 C C . ALA B 1 16 ? 5.40815 -16.24658 3.71246 1.000 23.67585 162 ALA B C 1
ATOM 1439 O O . ALA B 1 16 ? 6.00865 -16.62349 4.72473 1.000 20.95324 162 ALA B O 1
ATOM 1441 N N . ILE B 1 17 ? 5.88624 -15.28108 2.92110 1.000 19.87187 163 ILE B N 1
ATOM 1442 C CA . ILE B 1 17 ? 7.07757 -14.53296 3.32193 1.000 22.39824 163 ILE B CA 1
ATOM 1443 C C . ILE B 1 17 ? 6.84984 -13.86862 4.67494 1.000 23.81010 163 ILE B C 1
ATOM 1444 O O . ILE B 1 17 ? 7.68384 -13.96959 5.58805 1.000 22.64052 163 ILE B O 1
ATOM 1449 N N . GLY B 1 18 ? 5.70997 -13.18484 4.82703 1.000 23.39663 164 GLY B N 1
ATOM 1450 C CA . GLY B 1 18 ? 5.41261 -12.54801 6.10472 1.000 19.50515 164 GLY B CA 1
ATOM 1451 C C . GLY B 1 18 ? 5.32958 -13.53653 7.25607 1.000 22.84990 164 GLY B C 1
ATOM 1452 O O . GLY B 1 18 ? 5.83795 -13.27608 8.35063 1.000 22.44247 164 GLY B O 1
ATOM 1453 N N . TYR B 1 19 ? 4.68877 -14.68482 7.02427 1.000 19.27064 165 TYR B N 1
ATOM 1454 C CA . TYR B 1 19 ? 4.52850 -15.68744 8.07447 1.000 23.12888 165 TYR B CA 1
ATOM 1455 C C . TYR B 1 19 ? 5.87198 -16.26611 8.49915 1.000 22.04775 165 TYR B C 1
ATOM 1456 O O . TYR B 1 19 ? 6.11209 -16.48678 9.69097 1.000 22.50721 165 TYR B O 1
ATOM 1465 N N . PHE B 1 20 ? 6.75867 -16.52778 7.53875 1.000 20.61333 166 PHE B N 1
ATOM 1466 C CA . PHE B 1 20 ? 8.07475 -17.04330 7.88680 1.000 18.04160 166 PHE B CA 1
ATOM 1467 C C . PHE B 1 20 ? 8.87786 -16.00499 8.65615 1.000 22.43981 166 PHE B C 1
ATOM 1468 O O . PHE B 1 20 ? 9.46544 -16.30791 9.70008 1.000 22.35873 166 PHE B O 1
ATOM 1476 N N . GLU B 1 21 ? 8.87451 -14.75886 8.17987 1.000 24.18217 167 GLU B N 1
ATOM 1477 C CA . GLU B 1 21 ? 9.71547 -13.74175 8.79736 1.000 24.50389 167 GLU B CA 1
ATOM 1478 C C . GLU B 1 21 ? 9.23223 -13.38467 10.19752 1.000 24.21275 167 GLU B C 1
ATOM 1479 O O . GLU B 1 21 ? 10.04071 -13.25932 11.12685 1.000 25.58020 167 GLU B O 1
ATOM 1485 N N . ASN B 1 22 ? 7.92149 -13.25494 10.38446 1.000 23.29890 168 ASN B N 1
ATOM 1486 C CA . ASN B 1 22 ? 7.38863 -12.66134 11.60135 1.000 23.15857 168 ASN B CA 1
ATOM 1487 C C . ASN B 1 22 ? 6.77765 -13.66703 12.56730 1.000 24.00088 168 ASN B C 1
ATOM 1488 O O . ASN B 1 22 ? 6.31879 -13.26624 13.64002 1.000 25.29258 168 ASN B O 1
ATOM 1493 N N . LEU B 1 23 ? 6.77210 -14.95623 12.23806 1.000 24.72763 169 LEU B N 1
ATOM 1494 C CA . LEU B 1 23 ? 6.41173 -15.95956 13.23455 1.000 23.16692 169 LEU B CA 1
ATOM 1495 C C . LEU B 1 23 ? 7.42032 -17.10280 13.26340 1.000 20.37272 169 LEU B C 1
ATOM 1496 O O . LEU B 1 23 ? 7.98708 -17.40548 14.31674 1.000 20.07342 169 LEU B O 1
ATOM 1501 N N . VAL B 1 24 ? 7.64637 -17.74929 12.12060 1.000 22.26260 170 VAL B N 1
ATOM 1502 C CA . VAL B 1 24 ? 8.49520 -18.93999 12.09854 1.000 27.28695 170 VAL B CA 1
ATOM 1503 C C . VAL B 1 24 ? 9.89704 -18.61093 12.60387 1.000 25.92798 170 VAL B C 1
ATOM 1504 O O . VAL B 1 24 ? 10.41359 -19.24919 13.53400 1.000 24.43875 170 VAL B O 1
ATOM 1508 N N . ASN B 1 25 ? 10.52533 -17.59507 12.01014 1.000 26.1231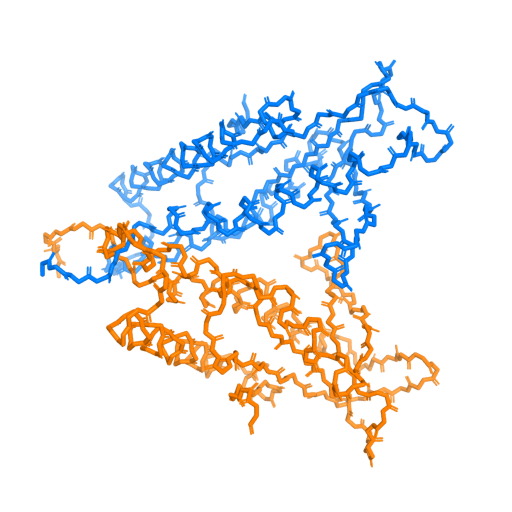6 171 ASN B N 1
ATOM 1509 C CA . ASN B 1 25 ? 11.90875 -17.28629 12.35135 1.000 25.10297 171 ASN B CA 1
ATOM 1510 C C . ASN B 1 25 ? 12.04677 -16.86146 13.80822 1.000 27.62839 171 ASN B C 1
ATOM 1511 O O . ASN B 1 25 ? 13.01548 -17.23425 14.48023 1.000 25.79944 171 ASN B O 1
ATOM 1516 N N . ILE B 1 26 ? 11.09363 -16.07944 14.32188 1.000 24.63492 172 ILE B N 1
ATOM 1517 C CA . ILE B 1 26 ? 11.23771 -15.63206 15.70316 1.000 26.53062 172 ILE B CA 1
ATOM 1518 C C . ILE B 1 26 ? 10.98477 -16.78199 16.67600 1.000 29.08664 172 ILE B C 1
ATOM 1519 O O . ILE B 1 26 ? 11.61618 -16.84743 17.73595 1.000 26.12297 172 ILE B O 1
ATOM 1524 N N . ILE B 1 27 ? 10.08628 -17.71362 16.33645 1.000 23.11419 173 ILE B N 1
ATOM 1525 C CA . ILE B 1 27 ? 9.91166 -18.91021 17.16010 1.000 28.19065 173 ILE B CA 1
ATOM 1526 C C . ILE B 1 27 ? 11.21819 -19.69077 17.23621 1.000 25.13690 173 ILE B C 1
ATOM 1527 O O . ILE B 1 27 ? 11.66965 -20.08480 18.31846 1.000 29.07336 173 ILE B O 1
ATOM 1532 N N . CYS B 1 28 ? 11.82790 -19.95163 16.07603 1.000 25.73300 174 CYS B N 1
ATOM 1533 C CA . CYS B 1 28 ? 13.06630 -20.72502 16.05131 1.000 25.70575 174 CYS B CA 1
ATOM 1534 C C . CYS B 1 28 ? 14.18558 -20.01746 16.80884 1.000 31.98232 174 CYS B C 1
ATOM 1535 O O . CYS B 1 28 ? 14.93903 -20.65261 17.56244 1.000 27.67495 174 CYS B O 1
ATOM 1538 N N . GLU B 1 29 ? 14.30834 -18.70124 16.62822 1.000 26.21645 175 GLU B N 1
ATOM 1539 C CA . GLU B 1 29 ? 15.36663 -17.97169 17.31233 1.000 31.55341 175 GLU B CA 1
ATOM 1540 C C . GLU B 1 29 ? 15.13240 -17.95184 18.81585 1.000 30.91979 175 GLU B C 1
ATOM 1541 O O . GLU B 1 29 ? 16.07838 -18.10830 19.59005 1.000 34.61950 175 GLU B O 1
ATOM 1547 N N . SER B 1 30 ? 13.87432 -17.81254 19.25108 1.000 34.50012 176 SER B N 1
ATOM 1548 C CA . SER B 1 30 ? 13.58455 -17.84390 20.68081 1.000 30.98407 176 SER B CA 1
ATOM 1549 C C . SER B 1 30 ? 13.91148 -19.20118 21.27580 1.000 33.84772 176 SER B C 1
ATOM 1550 O O . SER B 1 30 ? 14.52818 -19.28673 22.34228 1.000 36.67897 176 SER B O 1
ATOM 1553 N N . LEU B 1 31 ? 13.53712 -20.27674 20.58494 1.000 33.48077 177 LEU B N 1
ATOM 1554 C CA . LEU B 1 31 ? 13.74289 -21.59931 21.15903 1.000 38.55512 177 LEU B CA 1
ATOM 1555 C C . LEU B 1 31 ? 15.20995 -22.00099 21.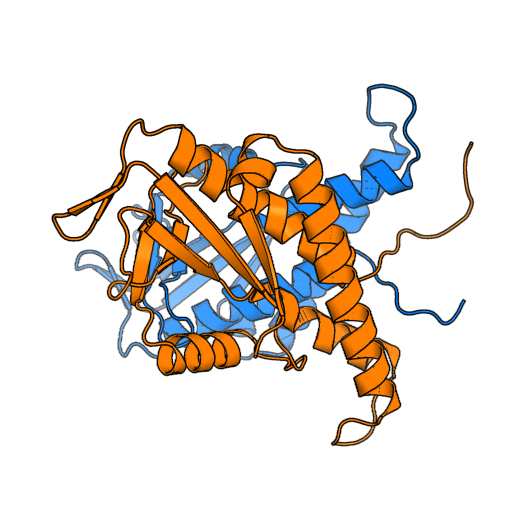13426 1.000 40.08775 177 LEU B C 1
ATOM 1556 O O . LEU B 1 31 ? 15.64050 -22.79546 21.97575 1.000 47.28860 177 LEU B O 1
ATOM 1561 N N . ASN B 1 32 ? 15.99191 -21.47885 20.18779 1.000 33.94255 178 ASN B N 1
ATOM 1562 C CA . ASN B 1 32 ? 17.42111 -21.76551 20.17902 1.000 39.79326 178 ASN B CA 1
ATOM 1563 C C . ASN B 1 32 ? 18.22828 -20.82551 21.05867 1.000 45.29530 178 ASN B C 1
ATOM 1564 O O . ASN B 1 32 ? 19.34774 -21.17388 21.44681 1.000 51.77820 178 ASN B O 1
ATOM 1569 N N . MET B 1 33 ? 17.68523 -19.65536 21.39648 1.000 48.89100 179 MET B N 1
ATOM 1570 C CA . MET B 1 33 ? 18.40828 -18.73419 22.26309 1.000 46.64844 179 MET B CA 1
ATOM 1571 C C . MET B 1 33 ? 18.43742 -19.24709 23.69370 1.000 57.74887 179 MET B C 1
ATOM 1572 O O . MET B 1 33 ? 19.46989 -19.16833 24.36973 1.000 61.83424 179 MET B O 1
ATOM 1577 N N . LEU B 1 34 ? 17.32561 -19.78659 24.16220 1.000 58.87840 180 LEU B N 1
ATOM 1578 C CA . LEU B 1 34 ? 17.27596 -20.31684 25.51335 1.000 67.19785 180 LEU B CA 1
ATOM 1579 C C . LEU B 1 34 ? 17.86376 -21.72296 25.53364 1.000 71.81693 180 LEU B C 1
ATOM 1580 O O . LEU B 1 34 ? 17.42118 -22.58240 24.76462 1.000 68.02014 180 LEU B O 1
ATOM 1585 N N . PRO B 1 35 ? 18.83511 -22.00233 26.40588 1.000 83.39397 181 PRO B N 1
ATOM 1586 C CA . PRO B 1 35 ? 19.41008 -23.35737 26.43747 1.000 86.91035 181 PRO B CA 1
ATOM 1587 C C . PRO B 1 35 ? 18.39976 -24.41674 26.83726 1.000 84.44895 181 PRO B C 1
ATOM 1588 O O . PRO B 1 35 ? 18.56311 -25.58798 26.47060 1.000 81.60371 181 PRO B O 1
ATOM 1592 N N . LYS B 1 36 ? 17.35995 -24.03980 27.58082 1.000 84.29291 182 LYS B N 1
ATOM 1593 C CA . LYS B 1 36 ? 16.27736 -24.95446 27.90406 1.000 78.21247 182 LYS B CA 1
ATOM 1594 C C . LYS B 1 36 ? 14.99538 -24.16089 28.11424 1.000 72.49328 182 LYS B C 1
ATOM 1595 O O . LYS B 1 36 ? 15.01738 -23.02893 28.60493 1.000 75.40619 182 LYS B O 1
ATOM 1601 N N . LEU B 1 37 ? 13.88070 -24.76400 27.71968 1.000 66.64512 183 LEU B N 1
ATOM 1602 C CA . LEU B 1 37 ? 12.55720 -24.17308 27.84969 1.000 70.55447 183 LEU B CA 1
ATOM 1603 C C . LEU B 1 37 ? 11.73708 -24.97313 28.84886 1.000 69.73105 183 LEU B C 1
ATOM 1604 O O . LEU B 1 37 ? 11.79293 -26.20662 28.86367 1.000 68.69701 183 LEU B O 1
ATOM 1609 N N . GLU B 1 38 ? 10.96964 -24.27286 29.67618 1.000 71.71735 184 GLU B N 1
ATOM 1610 C CA . GLU B 1 38 ? 10.17483 -24.91527 30.71037 1.000 71.17733 184 GLU B CA 1
ATOM 1611 C C . GLU B 1 38 ? 8.75607 -24.38009 30.62851 1.000 72.22258 184 GLU B C 1
ATOM 1612 O O . GLU B 1 38 ? 8.55399 -23.16775 30.51315 1.000 77.37856 184 GLU B O 1
ATOM 1618 N N . VAL B 1 39 ? 7.78162 -25.28590 30.67516 1.000 69.96660 185 VAL B N 1
ATOM 1619 C CA . VAL B 1 39 ? 6.36915 -24.92444 30.60938 1.000 72.02781 185 VAL B CA 1
ATOM 1620 C C . VAL B 1 39 ? 5.57447 -25.89908 31.46544 1.000 77.16835 185 VAL B C 1
ATOM 1621 O O . VAL B 1 39 ? 5.78822 -27.11417 31.40462 1.000 75.24052 185 VAL B O 1
ATOM 1625 N N . SER B 1 40 ? 4.64450 -25.35449 32.25577 1.000 79.51474 186 SER B N 1
ATOM 1626 C CA . SER B 1 40 ? 3.72081 -26.14510 33.07826 1.000 78.21083 186 SER B CA 1
ATOM 1627 C C . SER B 1 40 ? 4.46036 -27.10981 34.00565 1.000 79.98276 186 SER B C 1
ATOM 1628 O O . SER B 1 40 ? 4.07118 -28.27077 34.16302 1.000 80.20815 186 SER B O 1
ATOM 1631 N N . GLY B 1 41 ? 5.54624 -26.62860 34.61456 1.000 72.47867 187 GLY B N 1
ATOM 1632 C CA . GLY B 1 41 ? 6.30640 -27.40846 35.57063 1.000 74.37812 187 GLY B CA 1
ATOM 1633 C C . GLY B 1 41 ? 7.18333 -28.48630 34.97421 1.000 80.36370 187 GLY B C 1
ATOM 1634 O O . GLY B 1 41 ? 7.79650 -29.25263 35.72905 1.000 80.75884 187 GLY B O 1
ATOM 1635 N N . LYS B 1 42 ? 7.26167 -28.57344 33.65178 1.000 79.01692 188 LYS B N 1
ATOM 1636 C CA . LYS B 1 42 ? 8.07399 -29.56028 32.96363 1.000 71.30935 188 LYS B CA 1
ATOM 1637 C C . LYS B 1 42 ? 9.11391 -28.83180 32.12237 1.000 71.83950 188 LYS B C 1
ATOM 1638 O O . LYS B 1 42 ? 8.87414 -27.71831 31.64636 1.000 72.38481 188 LYS B O 1
ATOM 1644 N N . GLU B 1 43 ? 10.27829 -29.45066 31.95489 1.000 69.83736 189 GLU B N 1
ATOM 1645 C CA . GLU B 1 43 ? 11.35932 -28.86960 31.17187 1.000 65.79636 189 GLU B CA 1
ATOM 1646 C C . GLU B 1 43 ? 11.48967 -29.57770 29.83096 1.000 62.28933 189 GLU B C 1
ATOM 1647 O O . GLU B 1 43 ? 11.39374 -30.80712 29.75287 1.000 60.49430 189 GLU B O 1
ATOM 1653 N N . TYR B 1 44 ? 11.71458 -28.79421 28.77795 1.000 59.39000 190 TYR B N 1
ATOM 1654 C CA . TYR B 1 44 ? 11.92587 -29.32697 27.43948 1.000 56.08803 190 TYR B CA 1
ATOM 1655 C C . TYR B 1 44 ? 13.21735 -28.77967 26.84852 1.000 46.99274 190 TYR B C 1
ATOM 1656 O O . TYR B 1 44 ? 13.47933 -27.57484 26.91185 1.000 52.65581 190 TYR B O 1
ATOM 1665 N N . LYS B 1 45 ? 14.02436 -29.67943 26.29105 1.000 46.80972 191 LYS B N 1
ATOM 1666 C CA . LYS B 1 45 ? 15.26507 -29.34319 25.60780 1.000 50.19101 191 LYS B CA 1
ATOM 1667 C C . LYS B 1 45 ? 15.18809 -29.54077 24.10019 1.000 42.64962 191 LYS B C 1
ATOM 1668 O O . LYS B 1 45 ? 16.09457 -29.09846 23.38766 1.000 51.58844 191 LYS B O 1
ATOM 1674 N N . LYS B 1 46 ? 14.15662 -30.21856 23.60125 1.000 44.97037 192 LYS B N 1
ATOM 1675 C CA . LYS B 1 46 ? 13.98572 -30.46612 22.17918 1.000 41.80271 192 LYS B CA 1
ATOM 1676 C C . LYS B 1 46 ? 12.63321 -29.91191 21.75542 1.000 37.82464 192 LYS B C 1
ATOM 1677 O O . LYS B 1 46 ? 11.65970 -29.96974 22.51239 1.000 38.41296 192 LYS B O 1
ATOM 1683 N N . PHE B 1 47 ? 12.56622 -29.40165 20.52551 1.000 40.62675 193 PHE B N 1
ATOM 1684 C CA . PHE B 1 47 ? 11.34857 -28.77067 20.03815 1.000 38.49048 193 PHE B CA 1
ATOM 1685 C C . PHE B 1 47 ? 11.04963 -29.14877 18.59705 1.000 33.34505 193 PHE B C 1
ATOM 1686 O O . PHE B 1 47 ? 11.95561 -29.35111 17.78682 1.000 31.26378 193 PHE B O 1
ATOM 1694 N N . LYS B 1 48 ? 9.75598 -29.22902 18.28772 1.000 35.25005 194 LYS B N 1
ATOM 1695 C CA . LYS B 1 48 ? 9.27702 -29.37564 16.92049 1.000 32.80825 194 LYS B CA 1
ATOM 1696 C C . LYS B 1 48 ? 8.11839 -28.41151 16.69659 1.000 28.97199 194 LYS B C 1
ATOM 1697 O O . LYS B 1 48 ? 7.19785 -28.33927 17.51727 1.000 31.12985 194 LYS B O 1
ATOM 1703 N N . PHE B 1 49 ? 8.18442 -27.64913 15.61097 1.000 29.16388 195 PHE B N 1
ATOM 1704 C CA . PHE B 1 49 ? 7.12291 -26.73207 15.20587 1.000 29.42710 195 PHE B CA 1
ATOM 1705 C C . PHE B 1 49 ? 6.47268 -27.27808 13.94061 1.000 26.01332 195 PHE B C 1
ATOM 1706 O O . PHE B 1 49 ? 7.13872 -27.41452 12.90835 1.000 24.95003 195 PHE B O 1
ATOM 1714 N N . THR B 1 50 ? 5.18503 -27.60265 14.02964 1.000 24.98433 196 THR B N 1
ATOM 1715 C CA . THR B 1 50 ? 4.41992 -28.14850 12.91523 1.000 25.14894 196 THR B CA 1
ATOM 1716 C C . THR B 1 50 ? 3.44640 -27.08487 12.42951 1.000 25.04973 196 THR B C 1
ATOM 1717 O O . THR B 1 50 ? 2.60070 -26.61795 13.19880 1.000 22.92359 196 THR B O 1
ATOM 1721 N N . ILE B 1 51 ? 3.57682 -26.69897 11.16595 1.000 24.50066 197 ILE B N 1
ATOM 1722 C CA . ILE B 1 51 ? 2.68399 -25.74649 10.52134 1.000 24.61234 197 ILE B CA 1
ATOM 1723 C C . ILE B 1 51 ? 1.64238 -26.54363 9.74679 1.000 22.16389 197 ILE B C 1
ATOM 1724 O O . ILE B 1 51 ? 1.98563 -27.31288 8.84153 1.000 23.61449 197 ILE B O 1
ATOM 1729 N N . VAL B 1 52 ? 0.37461 -26.38132 10.11497 1.000 24.74577 198 VAL B N 1
ATOM 1730 C CA . VAL B 1 52 ? -0.73057 -27.13087 9.52155 1.000 25.37821 198 VAL B CA 1
ATOM 1731 C C . VAL B 1 52 ? -1.42377 -26.23578 8.49574 1.000 24.33277 198 VAL B C 1
ATOM 1732 O O . VAL B 1 52 ? -2.04548 -25.23067 8.84950 1.000 24.57442 198 VAL B O 1
ATOM 1736 N N . ILE B 1 53 ? -1.33189 -26.59453 7.22638 1.000 24.20679 199 ILE B N 1
ATOM 1737 C CA . ILE B 1 53 ? -2.01857 -25.84123 6.17594 1.000 27.12637 199 ILE B CA 1
ATOM 1738 C C . ILE B 1 53 ? -3.46507 -26.32394 6.09154 1.000 31.21076 199 ILE B C 1
ATOM 1739 O O . ILE B 1 53 ? -3.70240 -27.54298 6.03483 1.000 31.35397 199 ILE B O 1
ATOM 1744 N N . PRO B 1 54 ? -4.44553 -25.42003 6.07613 1.000 30.64120 200 PRO B N 1
ATOM 1745 C CA . PRO B 1 54 ? -5.84552 -25.85974 6.05458 1.000 33.31647 200 PRO B CA 1
ATOM 1746 C C . PRO B 1 54 ? -6.16102 -26.67356 4.80669 1.000 35.61010 200 PRO B C 1
ATOM 1747 O O . PRO B 1 54 ? -5.62256 -26.43479 3.72338 1.000 33.87862 200 PRO B O 1
ATOM 1751 N N . LYS B 1 55 ? -7.03735 -27.66502 4.98661 1.000 37.36977 201 LYS B N 1
ATOM 1752 C CA . LYS B 1 55 ? -7.45747 -28.51526 3.87661 1.000 40.45334 201 LYS B CA 1
ATOM 1753 C C . LYS B 1 55 ? -8.30254 -27.73940 2.87243 1.000 41.45620 201 LYS B C 1
ATOM 1754 O O . LYS B 1 55 ? -8.16021 -27.92464 1.65833 1.000 39.20931 201 LYS B O 1
ATOM 1760 N N . ASP B 1 56 ? -9.19371 -26.87744 3.35917 1.000 41.33339 202 ASP B N 1
ATOM 1761 C CA . ASP B 1 56 ? -10.00608 -26.01261 2.51751 1.000 42.31065 202 ASP B CA 1
ATOM 1762 C C . ASP B 1 56 ? -9.73577 -24.55762 2.87619 1.000 38.28883 202 ASP B C 1
ATOM 1763 O O . ASP B 1 56 ? -9.47900 -24.22501 4.03736 1.000 31.89941 202 ASP B O 1
ATOM 1768 N N . LEU B 1 57 ? -9.81931 -23.68245 1.87694 1.000 37.55165 203 LEU B N 1
ATOM 1769 C CA . LEU B 1 57 ? -9.52447 -22.26643 2.09000 1.000 36.09356 203 LEU B CA 1
ATOM 1770 C C . LEU B 1 57 ? -10.81259 -21.53577 2.45104 1.000 37.29298 203 LEU B C 1
ATOM 1771 O O . LEU B 1 57 ? -11.54126 -21.04144 1.58994 1.000 37.97179 203 LEU B O 1
ATOM 1776 N N . ASP B 1 58 ? -11.05517 -21.40183 3.75004 1.000 34.15906 204 ASP B N 1
ATOM 1777 C CA . ASP B 1 58 ? -12.14363 -20.57397 4.23595 1.000 33.75174 204 ASP B CA 1
ATOM 1778 C C . ASP B 1 58 ? -11.60780 -19.17452 4.49392 1.000 33.01852 204 ASP B C 1
ATOM 1779 O O . ASP B 1 58 ? -10.44279 -18.99252 4.86171 1.000 29.99893 204 ASP B O 1
ATOM 1784 N N . ALA B 1 59 ? -12.47615 -18.17966 4.30665 1.000 32.68620 205 ALA B N 1
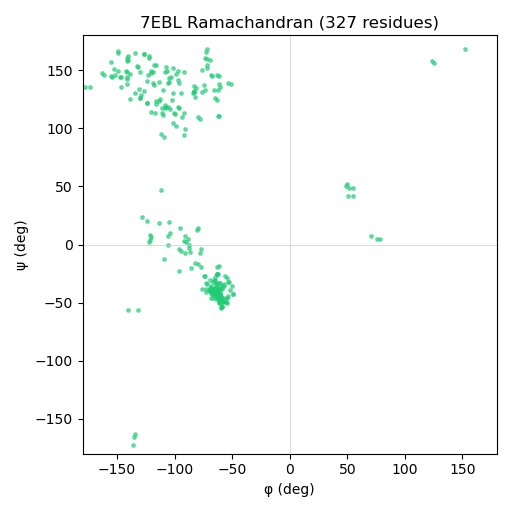ATOM 1785 C CA . ALA B 1 59 ? -12.05875 -16.80063 4.52609 1.000 32.03771 205 ALA B CA 1
ATOM 1786 C C . ALA B 1 59 ? -11.62338 -16.56161 5.96820 1.000 31.51737 205 ALA B C 1
ATOM 1787 O O . ALA B 1 59 ? -10.71417 -15.76022 6.21209 1.000 28.93081 205 ALA B O 1
ATOM 1789 N N . ASN B 1 60 ? -12.23073 -17.24871 6.93512 1.000 30.13279 206 ASN B N 1
ATOM 1790 C CA . ASN B 1 60 ? -11.90613 -17.02403 8.34388 1.000 26.54493 206 ASN B CA 1
ATOM 1791 C C . ASN B 1 60 ? -11.14187 -18.23595 8.86181 1.000 28.96735 206 ASN B C 1
ATOM 1792 O O . ASN B 1 60 ? -11.72894 -19.21037 9.33870 1.000 27.73839 206 ASN B O 1
ATOM 1797 N N . ILE B 1 61 ? -9.81346 -18.15122 8.78194 1.000 24.95577 207 ILE B N 1
ATOM 1798 C CA . ILE B 1 61 ? -8.96721 -19.23535 9.25535 1.000 20.23346 207 ILE B CA 1
ATOM 1799 C C . ILE B 1 61 ? -8.82389 -19.19306 10.76996 1.000 26.01530 207 ILE B C 1
ATOM 1800 O O . ILE B 1 61 ? -8.42011 -20.18979 11.36915 1.000 32.25891 207 ILE B O 1
ATOM 1805 N N . LYS B 1 62 ? -9.15018 -18.07242 11.41804 1.000 25.07878 208 LYS B N 1
ATOM 1806 C CA . LYS B 1 62 ? -9.14360 -18.04960 12.87874 1.000 23.80863 208 LYS B CA 1
ATOM 1807 C C . LYS B 1 62 ? -10.14172 -19.06149 13.42955 1.000 29.56340 208 LYS B C 1
ATOM 1808 O O . LYS B 1 62 ? -9.82328 -19.83603 14.34170 1.000 27.62495 208 LYS B O 1
ATOM 1814 N N . LYS B 1 63 ? -11.35363 -19.09112 12.85625 1.000 29.72705 209 LYS B N 1
ATOM 1815 C CA . LYS B 1 63 ? -12.35405 -20.07164 13.27308 1.000 28.02001 209 LYS B CA 1
ATOM 1816 C C . LYS B 1 63 ? -11.89949 -21.48694 12.95445 1.000 26.66377 209 LYS B C 1
ATOM 1817 O O . LYS B 1 63 ? -12.07545 -22.40318 13.76740 1.000 30.81607 209 LYS B O 1
ATOM 1823 N N . ARG B 1 64 ? -11.34301 -21.69132 11.75633 1.000 24.11707 210 ARG B N 1
ATOM 1824 C CA . ARG B 1 64 ? -10.89208 -23.02474 11.37421 1.000 26.07946 210 ARG B CA 1
ATOM 1825 C C . ARG B 1 64 ? -9.78589 -23.52253 12.29686 1.000 27.22863 210 ARG B C 1
ATOM 1826 O O . ARG B 1 64 ? -9.78200 -24.68989 12.70472 1.000 23.46662 210 ARG B O 1
ATOM 1834 N N . ALA B 1 65 ? -8.84198 -22.64517 12.63294 1.000 25.70631 211 ALA B N 1
ATOM 1835 C CA . ALA B 1 65 ? -7.77330 -22.99304 13.55752 1.000 25.52745 211 ALA B CA 1
ATOM 1836 C C . ALA B 1 65 ? -8.33195 -23.33042 14.92783 1.000 28.85513 211 ALA B C 1
ATOM 1837 O O . ALA B 1 65 ? -7.88433 -24.28864 15.56348 1.000 26.55180 211 ALA B O 1
ATOM 1839 N N . LYS B 1 66 ? -9.28772 -22.53274 15.41706 1.000 30.18303 212 LYS B N 1
ATOM 1840 C CA . LYS B 1 66 ? -9.88847 -22.83552 16.71127 1.000 32.39277 212 LYS B CA 1
ATOM 1841 C C . LYS B 1 66 ? -10.53354 -24.21734 16.70331 1.000 30.57797 212 LYS B C 1
ATOM 1842 O O . LYS B 1 66 ? -10.33557 -25.00596 17.63808 1.000 28.14120 212 LYS B O 1
ATOM 1848 N N . ILE B 1 67 ? -11.28016 -24.53968 15.63926 1.000 26.82684 213 ILE B N 1
ATOM 1849 C CA . ILE B 1 67 ? -11.90188 -25.86295 15.53522 1.000 28.08234 213 ILE B CA 1
ATOM 1850 C C . ILE B 1 67 ? -10.83948 -26.95831 15.52428 1.000 29.90142 213 ILE B C 1
ATOM 1851 O O . ILE B 1 67 ? -10.96782 -27.97397 16.21787 1.000 31.02648 213 ILE B O 1
ATOM 1856 N N . TYR B 1 68 ? -9.77791 -26.77116 14.72992 1.000 27.95881 214 TYR B N 1
ATOM 1857 C CA . TYR B 1 68 ? -8.73581 -27.78982 14.61497 1.000 28.66715 214 TYR B CA 1
ATOM 1858 C C . TYR B 1 68 ? -8.01701 -28.01051 15.94064 1.000 29.28210 214 TYR B C 1
ATOM 1859 O O . TYR B 1 68 ? -7.74703 -29.15419 16.32289 1.000 30.19633 214 TYR B O 1
ATOM 1868 N N . PHE B 1 69 ? -7.68069 -26.92589 16.64391 1.000 28.53061 215 PHE B N 1
ATOM 1869 C CA . PHE B 1 69 ? -7.01789 -27.05248 17.93692 1.000 28.88303 215 PHE B CA 1
ATOM 1870 C C . PHE B 1 69 ? -7.92427 -27.74264 18.94521 1.000 34.99765 215 PHE B C 1
ATOM 1871 O O . PHE B 1 69 ? -7.46399 -28.58456 19.72655 1.000 29.26847 215 PHE B O 1
ATOM 1879 N N . LYS B 1 70 ? -9.22315 -27.42117 18.91985 1.000 31.87984 216 LYS B N 1
ATOM 1880 C CA . LYS B 1 70 ? -10.17151 -28.09350 19.80042 1.000 35.81852 216 LYS B CA 1
ATOM 1881 C C . LYS B 1 70 ? -10.24606 -29.58505 19.50238 1.000 34.33197 216 LYS B C 1
ATOM 1882 O O . LYS B 1 70 ? -10.21385 -30.41171 20.42211 1.000 34.11411 216 LYS B O 1
ATOM 1888 N N . GLN B 1 71 ? -10.31336 -29.94699 18.21976 1.000 29.32298 217 GLN B N 1
ATOM 1889 C CA . GLN B 1 71 ? -10.42661 -31.35176 17.84594 1.000 30.23699 217 GLN B CA 1
ATOM 1890 C C . GLN B 1 71 ? -9.19368 -32.14172 18.26302 1.000 38.55414 217 GLN B C 1
ATOM 1891 O O . GLN B 1 71 ? -9.30432 -33.29741 18.68512 1.000 34.83149 217 GLN B O 1
ATOM 1897 N N . LYS B 1 72 ? -8.01254 -31.54176 18.15919 1.000 36.79653 218 LYS B N 1
ATOM 1898 C CA . LYS B 1 72 ? -6.78439 -32.23361 18.52630 1.000 32.35213 218 LYS B CA 1
ATOM 1899 C C . LYS B 1 72 ? -6.44775 -32.09756 20.00247 1.000 28.78746 218 LYS B C 1
ATOM 1900 O O . LYS B 1 72 ? -5.43459 -32.64872 20.43854 1.000 35.58687 218 LYS B O 1
ATOM 1906 N N . SER B 1 73 ? -7.26840 -31.38934 20.77628 1.000 31.27695 219 SER B N 1
ATOM 1907 C CA . SER B 1 73 ? -7.02156 -31.15720 22.20407 1.000 38.13191 219 SER B CA 1
ATOM 1908 C C . SER B 1 73 ? -5.64378 -30.53655 22.44961 1.000 38.13482 219 SER B C 1
ATOM 1909 O O . SER B 1 73 ? -4.88140 -30.96690 23.31868 1.000 33.45077 219 SER B O 1
ATOM 1912 N N . LEU B 1 74 ? -5.34258 -29.48297 21.69737 1.000 35.26048 220 LEU B N 1
ATOM 1913 C CA . LEU B 1 74 ? -4.12116 -28.71120 21.88055 1.000 30.17691 220 LEU B CA 1
ATOM 1914 C C . LEU B 1 74 ? -4.43818 -27.47334 22.70248 1.000 32.77524 220 LEU B C 1
ATOM 1915 O O . LEU B 1 74 ? -5.54646 -26.93695 22.63751 1.000 41.74466 220 LEU B O 1
ATOM 1920 N N . ILE B 1 75 ? -3.48096 -27.03936 23.51489 1.000 29.86861 221 ILE B N 1
ATOM 1921 C CA . ILE B 1 75 ? -3.76185 -25.90082 24.37313 1.000 32.29664 221 ILE B CA 1
ATOM 1922 C C . ILE B 1 75 ? -2.76061 -24.78754 24.10277 1.000 32.16265 221 ILE B C 1
ATOM 1923 O O . ILE B 1 75 ? -1.68139 -24.99673 23.54018 1.000 31.10475 221 ILE B O 1
ATOM 1928 N N . GLU B 1 76 ? -3.14639 -23.58407 24.51302 1.000 32.41250 222 GLU B N 1
ATOM 1929 C CA . GLU B 1 76 ? -2.33351 -22.40478 24.26528 1.000 36.11442 222 GLU B CA 1
ATOM 1930 C C . GLU B 1 76 ? -1.03744 -22.45184 25.06083 1.000 35.98550 222 GLU B C 1
ATOM 1931 O O . GLU B 1 76 ? -0.99419 -22.93833 26.19345 1.000 37.89280 222 GLU B O 1
ATOM 1937 N N . ILE B 1 77 ? 0.02200 -21.93126 24.45194 1.000 35.88776 223 ILE B N 1
ATOM 1938 C CA . ILE B 1 77 ? 1.32247 -21.77493 25.08708 1.000 34.12500 223 ILE B CA 1
ATOM 1939 C C . ILE B 1 77 ? 1.91081 -20.45148 24.62372 1.000 37.60497 223 ILE B C 1
ATOM 1940 O O . ILE B 1 77 ? 1.68896 -20.01741 23.48603 1.000 34.05652 223 ILE B O 1
ATOM 1945 N N . GLU B 1 78 ? 2.61267 -19.78868 25.53197 1.000 29.70511 224 GLU B N 1
ATOM 1946 C CA . GLU B 1 78 ? 3.21970 -18.49095 25.29288 1.000 33.48566 224 GLU B CA 1
ATOM 1947 C C . GLU B 1 78 ? 4.73242 -18.64211 25.39667 1.000 37.58292 224 GLU B C 1
ATOM 1948 O O . GLU B 1 78 ? 5.24403 -19.12827 26.41122 1.000 39.40195 224 GLU B O 1
ATOM 1954 N N . ILE B 1 79 ? 5.43461 -18.26082 24.33826 1.000 32.22656 225 ILE B N 1
ATOM 1955 C CA . ILE B 1 79 ? 6.88546 -18.37032 24.21954 1.000 30.51283 225 ILE B CA 1
ATOM 1956 C C . ILE B 1 79 ? 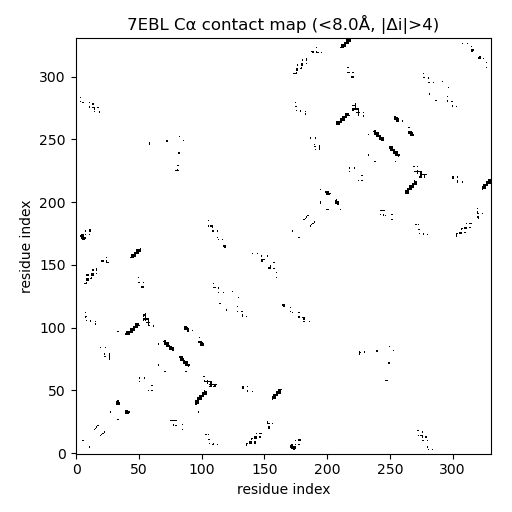7.45937 -16.95903 24.18669 1.000 34.29545 225 ILE B C 1
ATOM 1957 O O . ILE B 1 79 ? 7.05933 -16.15678 23.33213 1.000 28.88514 225 ILE B O 1
ATOM 1962 N N . PRO B 1 80 ? 8.37805 -16.61098 25.08604 1.000 38.01082 226 PRO B N 1
ATOM 1963 C CA . PRO B 1 80 ? 8.94190 -15.25765 25.08004 1.000 32.85871 226 PRO B CA 1
ATOM 1964 C C . PRO B 1 80 ? 9.87285 -15.04215 23.89936 1.000 34.21858 226 PRO B C 1
ATOM 1965 O O . PRO B 1 80 ? 10.45450 -15.98192 23.34931 1.000 34.30655 226 PRO B O 1
ATOM 1969 N N . THR B 1 81 ? 10.00091 -13.77802 23.50473 1.000 30.95595 227 THR B N 1
ATOM 1970 C CA . THR B 1 81 ? 10.87345 -13.41916 22.40148 1.000 29.83889 227 THR B CA 1
ATOM 1971 C C . THR B 1 81 ? 11.44851 -12.03538 22.66814 1.000 30.85597 227 THR B C 1
ATOM 1972 O O . THR B 1 81 ? 10.77216 -11.16943 23.22777 1.000 30.13545 227 THR B O 1
ATOM 1976 N N . SER B 1 82 ? 12.70105 -11.83804 22.26336 1.000 32.78861 228 SER B N 1
ATOM 1977 C CA . SER B 1 82 ? 13.35289 -10.53930 22.34177 1.000 31.84763 228 SER B CA 1
ATOM 1978 C C . SER B 1 82 ? 13.24349 -9.74811 21.05195 1.000 31.36728 228 SER B C 1
ATOM 1979 O O . SER B 1 82 ? 13.69360 -8.59980 21.00888 1.000 42.12647 228 SER B O 1
ATOM 1982 N N . SER B 1 83 ? 12.69148 -10.34203 20.00084 1.000 32.15689 229 SER B N 1
ATOM 1983 C CA . SER B 1 83 ? 12.52231 -9.68717 18.71402 1.000 31.48212 229 SER B CA 1
ATOM 1984 C C . SER B 1 83 ? 11.18087 -8.98203 18.56628 1.000 32.33800 229 SER B C 1
ATOM 1985 O O . SER B 1 83 ? 10.85968 -8.52290 17.46719 1.000 41.83212 229 SER B O 1
ATOM 1988 N N . ARG B 1 84 ? 10.38579 -8.89752 19.62813 1.000 26.76834 230 ARG B N 1
ATOM 1989 C CA . ARG B 1 84 ? 9.05580 -8.32770 19.50381 1.000 28.46359 230 ARG B CA 1
ATOM 1990 C C . ARG B 1 84 ? 8.58590 -7.94467 20.89793 1.000 32.91316 230 ARG B C 1
ATOM 1991 O O . ARG B 1 84 ? 8.94409 -8.60209 21.87840 1.000 36.49713 230 ARG B O 1
ATOM 1999 N N . ASN B 1 85 ? 7.81198 -6.85826 20.99047 1.000 27.09642 231 ASN B N 1
ATOM 2000 C CA . ASN B 1 85 ? 7.39383 -6.37656 22.30599 1.000 32.65782 231 ASN B CA 1
ATOM 2001 C C . ASN B 1 85 ? 6.21601 -7.15856 22.87727 1.000 31.53817 231 ASN B C 1
ATOM 2002 O O . ASN B 1 85 ? 5.62897 -6.72760 23.87537 1.000 34.27721 231 ASN B O 1
ATOM 2007 N N . TYR B 1 86 ? 5.86777 -8.29673 22.28651 1.000 26.58798 232 TYR B N 1
ATOM 2008 C CA . TYR B 1 86 ? 4.89460 -9.18106 22.90084 1.000 23.25011 232 TYR B CA 1
ATOM 2009 C C . TYR B 1 86 ? 5.22941 -10.60752 22.51365 1.000 25.63428 232 TYR B C 1
ATOM 2010 O O . TYR B 1 86 ? 5.77689 -10.84620 21.42954 1.000 24.99302 232 TYR B O 1
ATOM 2019 N N . PRO B 1 87 ? 4.93335 -11.57034 23.37880 1.000 24.82295 233 PRO B N 1
ATOM 2020 C CA . PRO B 1 87 ? 5.38983 -12.94395 23.15373 1.000 25.39184 233 PRO B CA 1
ATOM 2021 C C . PRO B 1 87 ? 4.64700 -13.62747 22.01696 1.000 23.20240 233 PRO B C 1
ATOM 2022 O O . PRO B 1 87 ? 3.63749 -13.15432 21.49204 1.000 21.55365 233 PRO B O 1
ATOM 2026 N N . ILE B 1 88 ? 5.19920 -14.76643 21.63092 1.000 23.88786 234 ILE B N 1
ATOM 2027 C CA . ILE B 1 88 ? 4.59567 -15.63407 20.62927 1.000 25.43621 234 ILE B CA 1
ATOM 2028 C C . ILE B 1 88 ? 3.51905 -16.47136 21.30096 1.000 26.55870 234 ILE B C 1
ATOM 2029 O O . ILE B 1 88 ? 3.75089 -17.06402 22.35909 1.000 29.46894 234 ILE B O 1
ATOM 2034 N N . HIS B 1 89 ? 2.35826 -16.56969 20.66940 1.000 24.60890 235 HIS B N 1
ATOM 2035 C CA . HIS B 1 89 ? 1.25641 -17.36738 21.19324 1.000 29.89845 235 HIS B CA 1
ATOM 2036 C C . HIS B 1 89 ? 0.98950 -18.48320 20.19488 1.000 27.43070 235 HIS B C 1
ATOM 2037 O O . HIS B 1 89 ? 0.54422 -18.21545 19.07444 1.000 26.69314 235 HIS B O 1
ATOM 2044 N N . ILE B 1 90 ? 1.25184 -19.73016 20.58660 1.000 22.06834 236 ILE B N 1
ATOM 2045 C CA . ILE B 1 90 ? 0.93817 -20.84068 19.69275 1.000 22.81765 236 ILE B CA 1
ATOM 2046 C C . ILE B 1 90 ? 0.25128 -21.94945 20.47705 1.000 27.61902 236 ILE B C 1
ATOM 2047 O O . ILE B 1 90 ? -0.20226 -21.73789 21.60535 1.000 31.65232 236 ILE B O 1
ATOM 2052 N N . GLN B 1 91 ? 0.15931 -23.13412 19.88850 1.000 25.40043 237 GLN B N 1
ATOM 2053 C CA . GLN B 1 91 ? -0.49113 -24.26463 20.53006 1.000 25.13160 237 GLN B CA 1
ATOM 2054 C C . GLN B 1 91 ? 0.51585 -25.38308 20.74105 1.000 26.85687 237 GLN B C 1
ATOM 2055 O O . GLN B 1 91 ? 1.53444 -25.46676 20.04698 1.000 24.59995 237 GLN B O 1
ATOM 2061 N N . PHE B 1 92 ? 0.23899 -26.22224 21.73282 1.000 27.03436 238 PHE B N 1
ATOM 2062 C CA . PHE B 1 92 ? 1.08893 -27.37303 21.97195 1.000 31.41517 238 PHE B CA 1
ATOM 2063 C C . PHE B 1 92 ? 0.27232 -28.52106 22.54416 1.000 33.13046 238 PHE B C 1
ATOM 2064 O O . PHE B 1 92 ? -0.86690 -28.35103 22.99879 1.000 26.03866 238 PHE B O 1
ATOM 2072 N N . ASP B 1 93 ? 0.89081 -29.69964 22.49775 1.000 31.83046 239 ASP B N 1
ATOM 2073 C CA . ASP B 1 93 ? 0.28661 -30.96389 22.90335 1.000 34.90316 239 ASP B CA 1
ATOM 2074 C C . ASP B 1 93 ? 0.78480 -31.33539 24.29542 1.000 40.17375 239 ASP B C 1
ATOM 2075 O O . ASP B 1 93 ? 1.92692 -31.77376 24.45951 1.000 44.39167 239 ASP B O 1
ATOM 2080 N N . GLU B 1 94 ? -0.07369 -31.16222 25.30024 1.000 42.85457 240 GLU B N 1
ATOM 2081 C CA . GLU B 1 94 ? 0.23386 -31.60617 26.65674 1.000 46.07286 240 GLU B CA 1
ATOM 2082 C C . GLU B 1 94 ? 0.06599 -33.11493 26.82469 1.000 49.17719 240 GLU B C 1
ATOM 2083 O O . GLU B 1 94 ? 0.36427 -33.64332 27.90112 1.000 50.30113 240 GLU B O 1
ATOM 2089 N N . ASN B 1 95 ? -0.40678 -33.80782 25.78581 1.000 49.71543 241 ASN B N 1
ATOM 2090 C CA . ASN B 1 95 ? -0.60989 -35.25121 25.77105 1.000 50.51263 241 ASN B CA 1
ATOM 2091 C C . ASN B 1 95 ? 0.45929 -35.97271 24.96046 1.000 49.97291 241 ASN B C 1
ATOM 2092 O O . ASN B 1 95 ? 0.23455 -37.10036 24.50884 1.000 55.39220 241 ASN B O 1
ATOM 2097 N N . SER B 1 96 ? 1.59730 -35.32792 24.73324 1.000 43.35255 242 SER B N 1
ATOM 2098 C CA . SER B 1 96 ? 2.69682 -35.93178 23.99849 1.000 50.54786 242 SER B CA 1
ATOM 2099 C C . SER B 1 96 ? 3.33578 -37.05834 24.81072 1.000 53.43109 242 SER B C 1
ATOM 2100 O O . SER B 1 96 ? 3.23181 -37.10992 26.03994 1.000 49.97103 242 SER B O 1
ATOM 2103 N N . THR B 1 97 ? 4.02645 -37.96210 24.10828 1.000 51.45415 243 THR B N 1
ATOM 2104 C CA . THR B 1 97 ? 4.57351 -39.16367 24.73071 1.000 59.06077 243 THR B CA 1
ATOM 2105 C C . THR B 1 97 ? 6.09746 -39.16831 24.74274 1.000 60.31984 243 THR B C 1
ATOM 2106 O O . THR B 1 97 ? 6.70931 -40.23194 24.89573 1.000 59.44167 243 THR B O 1
ATOM 2110 N N . ASP B 1 98 ? 6.72243 -38.00659 24.56808 1.000 55.60895 244 ASP B N 1
ATOM 2111 C CA . ASP B 1 98 ? 8.17431 -37.90900 24.52453 1.000 49.95974 244 ASP B CA 1
ATOM 2112 C C . ASP B 1 98 ? 8.60411 -36.70930 25.36885 1.000 54.01732 244 ASP B C 1
ATOM 2113 O O . ASP B 1 98 ? 7.79104 -36.08507 26.05894 1.000 55.22951 244 ASP B O 1
ATOM 2118 N N . ASP B 1 99 ? 9.89802 -36.39129 25.31171 1.000 50.92718 245 ASP B N 1
ATOM 2119 C CA . ASP B 1 99 ? 10.46087 -35.17701 25.88996 1.000 47.37690 245 ASP B CA 1
ATOM 2120 C C . ASP B 1 99 ? 10.58391 -34.05244 24.87336 1.000 41.64067 245 ASP B C 1
ATOM 2121 O O . ASP B 1 99 ? 11.29741 -33.07774 25.12653 1.000 44.45574 245 ASP B O 1
ATOM 2126 N N . ILE B 1 100 ? 9.93983 -34.18010 23.72196 1.000 44.43467 246 ILE B N 1
ATOM 2127 C CA . ILE B 1 100 ? 9.93866 -33.12980 22.71236 1.000 44.21354 246 ILE B CA 1
ATOM 2128 C C . ILE B 1 100 ? 8.69464 -32.27471 22.89789 1.000 39.16596 246 ILE B C 1
ATOM 2129 O O . ILE B 1 100 ? 7.58207 -32.79931 23.02734 1.000 41.36402 246 ILE B O 1
ATOM 2134 N N . LEU B 1 101 ? 8.88447 -30.95813 22.94460 1.000 35.62843 247 LEU B N 1
ATOM 2135 C CA . LEU B 1 101 ? 7.76471 -30.02424 22.97486 1.000 35.62300 247 LEU B CA 1
ATOM 2136 C C . LEU B 1 101 ? 7.24010 -29.86732 21.55237 1.000 35.67167 247 LEU B C 1
ATOM 2137 O O . LEU B 1 101 ? 7.92921 -29.31595 20.68646 1.000 32.00205 247 LEU B O 1
ATOM 2142 N N . HIS B 1 102 ? 6.04720 -30.40459 21.29575 1.000 31.88667 248 HIS B N 1
ATOM 2143 C CA . HIS B 1 102 ? 5.41809 -30.35150 19.97698 1.000 33.22971 248 HIS B CA 1
ATOM 2144 C C . HIS B 1 102 ? 4.52344 -29.11892 19.89328 1.000 29.11900 248 HIS B C 1
ATOM 2145 O O . HIS B 1 102 ? 3.50102 -29.04023 20.58135 1.000 30.75813 248 HIS B O 1
ATOM 2152 N N . LEU B 1 103 ? 4.90529 -28.16749 19.04045 1.000 27.91812 249 LEU B N 1
ATOM 2153 C CA . LEU B 1 103 ? 4.18331 -26.92153 18.82882 1.000 25.54455 249 LEU B CA 1
ATOM 2154 C C . LEU B 1 103 ? 3.46127 -26.95132 17.48684 1.000 22.92698 249 LEU B C 1
ATOM 2155 O O . LEU B 1 103 ? 3.91146 -27.59626 16.53663 1.000 24.54965 249 LEU B O 1
ATOM 2160 N N . TYR B 1 104 ? 2.32942 -26.25069 17.41321 1.000 20.02441 250 TYR B N 1
ATOM 2161 C CA . TYR B 1 104 ? 1.47641 -26.29035 16.23100 1.000 23.13438 250 TYR B CA 1
ATOM 2162 C C . TYR B 1 104 ? 0.89949 -24.91126 15.93186 1.000 18.61191 250 TYR B C 1
ATOM 2163 O O . TYR B 1 104 ? 0.63276 -24.12202 16.84049 1.000 21.28321 250 TYR B O 1
ATOM 2172 N N . ASP B 1 105 ? 0.67696 -24.63961 14.64533 1.000 19.19279 251 ASP B N 1
ATOM 2173 C CA . ASP B 1 105 ? -0.05083 -23.44378 14.24163 1.000 21.99564 251 ASP B CA 1
ATOM 2174 C C . ASP B 1 105 ? -0.69901 -23.67692 12.88540 1.000 21.17242 251 ASP B C 1
ATOM 2175 O O . ASP B 1 105 ? -0.13027 -24.35295 12.02457 1.000 22.24555 251 ASP B O 1
ATOM 2180 N N . MET B 1 106 ? -1.89606 -23.11706 12.71031 1.000 19.98594 252 MET B N 1
ATOM 2181 C CA . MET B 1 106 ? -2.54278 -23.02932 11.40629 1.000 22.32511 252 MET B CA 1
ATOM 2182 C C . MET B 1 106 ? -2.54467 -21.56256 10.98647 1.000 23.55394 252 MET B C 1
ATOM 2183 O O . MET B 1 106 ? -3.27377 -20.75604 11.58755 1.000 17.78365 252 MET B O 1
ATOM 2188 N N . PRO B 1 107 ? -1.78138 -21.17230 9.94345 1.000 22.37774 253 PRO B N 1
ATOM 2189 C CA . PRO B 1 107 ? -1.53134 -19.74175 9.68597 1.000 19.56340 253 PRO B CA 1
ATOM 2190 C C . PRO B 1 107 ? -2.78299 -18.93921 9.37969 1.000 19.51483 253 PRO B C 1
ATOM 2191 O O . PRO B 1 107 ? -3.37805 -19.09379 8.31059 1.000 22.38339 253 PRO B O 1
ATOM 2195 N N . THR B 1 108 ? -3.17380 -18.05359 10.29632 1.000 20.68820 254 THR B N 1
ATOM 2196 C CA . THR B 1 108 ? -4.39201 -17.27019 10.08932 1.000 23.96557 254 THR B CA 1
ATOM 2197 C C . THR B 1 108 ? -4.26959 -16.31527 8.89203 1.000 21.26711 254 THR B C 1
ATOM 2198 O O . THR B 1 108 ? -5.27982 -16.01666 8.23825 1.000 22.21760 254 THR B O 1
ATOM 2202 N N . THR B 1 109 ? -3.04947 -15.86492 8.56228 1.000 16.79926 255 THR B N 1
ATOM 2203 C CA . THR B 1 109 ? -2.84817 -14.97591 7.41732 1.000 16.87453 255 THR B CA 1
ATOM 2204 C C . THR B 1 109 ? -3.42929 -15.55782 6.12344 1.000 22.81752 255 THR B C 1
ATOM 2205 O O . THR B 1 109 ? -3.89043 -14.80873 5.24772 1.000 23.13931 255 THR B O 1
ATOM 2209 N N . ILE B 1 110 ? -3.47004 -16.89214 6.01211 1.000 25.82933 256 ILE B N 1
ATOM 2210 C CA . ILE B 1 110 ? -3.98916 -17.56375 4.81898 1.000 25.27264 256 ILE B CA 1
ATOM 2211 C C . ILE B 1 110 ? -5.39312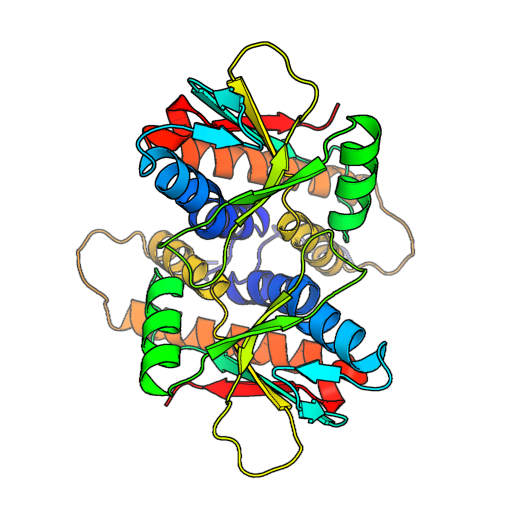 -17.08988 4.47190 1.000 25.24308 256 ILE B C 1
ATOM 2212 O O . ILE B 1 110 ? -5.75252 -17.00223 3.28828 1.000 24.61859 256 ILE B O 1
ATOM 2217 N N . GLY B 1 111 ? -6.19261 -16.73582 5.48464 1.000 24.21888 257 GLY B N 1
ATOM 2218 C CA . GLY B 1 111 ? -7.56288 -16.32537 5.21701 1.000 27.06055 257 GLY B CA 1
ATOM 2219 C C . GLY B 1 111 ? -7.66211 -15.24498 4.15793 1.000 29.46163 257 GLY B C 1
ATOM 2220 O O . GLY B 1 111 ? -8.52107 -15.30829 3.26641 1.000 29.43258 257 GLY B O 1
ATOM 2221 N N . GLY B 1 112 ? -6.72392 -14.29241 4.18128 1.000 27.82620 258 GLY B N 1
ATOM 2222 C CA . GLY B 1 112 ? -6.79453 -13.17980 3.24784 1.000 30.27756 258 GLY B CA 1
ATOM 2223 C C . GLY B 1 112 ? -6.83241 -13.60566 1.79415 1.000 33.58785 258 GLY B C 1
ATOM 2224 O O . GLY B 1 112 ? -7.47585 -12.94783 0.96547 1.000 35.32848 258 GLY B O 1
ATOM 2225 N N . ILE B 1 113 ? -6.14730 -14.70575 1.46586 1.000 26.54564 259 ILE B N 1
ATOM 2226 C CA . ILE B 1 113 ? -6.11269 -15.19064 0.08977 1.000 25.37167 259 ILE B CA 1
ATOM 2227 C C . ILE B 1 113 ? -7.51548 -15.26841 -0.49369 1.000 31.58943 259 ILE B C 1
ATOM 2228 O O . ILE B 1 113 ? -7.74807 -14.87421 -1.64452 1.000 30.60328 259 ILE B O 1
ATOM 2233 N N . ASP B 1 114 ? -8.47537 -15.76190 0.29556 1.000 33.63641 260 ASP B N 1
ATOM 2234 C CA . ASP B 1 114 ? -9.81794 -15.96780 -0.23363 1.000 33.11680 260 ASP B CA 1
ATOM 2235 C C . ASP B 1 114 ? -10.35714 -14.66884 -0.82194 1.000 33.94658 260 ASP B C 1
ATOM 2236 O O . ASP B 1 114 ? -10.85680 -14.64603 -1.95598 1.000 32.09089 260 ASP B O 1
ATOM 2241 N N . LYS B 1 115 ? -10.20338 -13.56255 -0.08545 1.000 32.83826 261 LYS B N 1
ATOM 2242 C CA . LYS B 1 115 ? -10.65037 -12.26844 -0.59131 1.000 35.58372 261 LYS B CA 1
ATOM 2243 C C . LYS B 1 115 ? -10.03461 -11.98164 -1.95346 1.000 34.61907 261 LYS B C 1
ATOM 2244 O O . LYS B 1 115 ? -10.74651 -11.67866 -2.92226 1.000 35.02109 261 LYS B O 1
ATOM 2250 N N . ALA B 1 116 ? -8.70831 -12.12381 -2.05392 1.000 30.42471 262 ALA B N 1
ATOM 2251 C CA . ALA B 1 116 ? -8.03145 -11.88326 -3.32289 1.000 28.73644 262 ALA B CA 1
ATOM 2252 C C . ALA B 1 116 ? -8.65541 -12.71895 -4.42626 1.000 28.67504 262 ALA B C 1
ATOM 2253 O O . ALA B 1 116 ? -9.02329 -12.19460 -5.48693 1.000 31.12598 262 ALA B O 1
ATOM 2255 N N . ILE B 1 117 ? -8.89449 -14.00446 -4.14439 1.000 26.30530 263 ILE B N 1
ATOM 2256 C CA . ILE B 1 117 ? -9.42748 -14.88038 -5.18290 1.000 31.01164 263 ILE B CA 1
ATOM 2257 C C . ILE B 1 117 ? -10.77213 -14.36320 -5.65841 1.000 32.07150 263 ILE B C 1
ATOM 2258 O O . ILE B 1 117 ? -11.03334 -14.28864 -6.86658 1.000 34.97149 263 ILE B O 1
ATOM 2263 N N . GLU B 1 118 ? -11.61898 -13.92924 -4.72399 1.000 33.37390 264 GLU B N 1
ATOM 2264 C CA . GLU B 1 118 ? -12.93305 -13.45718 -5.13248 1.000 39.58959 264 GLU B CA 1
ATOM 2265 C C . GLU B 1 118 ? -12.80760 -12.24900 -6.04564 1.000 39.58101 264 GLU B C 1
ATOM 2266 O O . GLU B 1 118 ? -13.46203 -12.18760 -7.09535 1.000 38.03379 264 GLU B O 1
ATOM 2272 N N . MET B 1 119 ? -11.92437 -11.30807 -5.70306 1.000 37.31187 265 MET B N 1
ATOM 2273 C CA . MET B 1 119 ? -11.76073 -10.15114 -6.57380 1.000 36.81295 265 MET B CA 1
ATOM 2274 C C . MET B 1 119 ? -11.23602 -10.55750 -7.94025 1.000 38.61912 265 MET B C 1
ATOM 2275 O O . MET B 1 119 ? -11.58555 -9.93283 -8.94796 1.000 40.15770 265 MET B O 1
ATOM 2280 N N . PHE B 1 120 ? -10.40659 -11.60468 -7.99855 1.000 37.39813 266 PHE B N 1
ATOM 2281 C CA . PHE B 1 120 ? -9.92401 -12.07045 -9.29202 1.000 37.01552 266 PHE B CA 1
ATOM 2282 C C . PHE B 1 120 ? -11.06115 -12.63658 -10.12829 1.000 35.05600 266 PHE B C 1
ATOM 2283 O O . PHE B 1 120 ? -11.04699 -12.51752 -11.35627 1.000 37.26978 266 PHE B O 1
ATOM 2291 N N . MET B 1 121 ? -12.05853 -13.23499 -9.48749 1.000 41.03656 267 MET B N 1
ATOM 2292 C CA . MET B 1 121 ? -13.13340 -13.87657 -10.22773 1.000 47.99253 267 MET B CA 1
ATOM 2293 C C . MET B 1 121 ? -14.30359 -12.94293 -10.51784 1.000 45.13054 267 MET B C 1
ATOM 2294 O O . MET B 1 121 ? -15.19052 -13.32370 -11.28943 1.000 43.80245 267 MET B O 1
ATOM 2299 N N . ARG B 1 122 ? -14.30290 -11.72745 -9.96187 1.000 45.74570 268 ARG B N 1
ATOM 2300 C CA . ARG B 1 122 ? -15.42911 -10.79874 -10.07967 1.000 44.73933 268 ARG B CA 1
ATOM 2301 C C . ARG B 1 122 ? -16.73974 -11.49978 -9.72741 1.000 42.63221 268 ARG B C 1
ATOM 2302 O O . ARG B 1 122 ? -17.71812 -11.46681 -10.47765 1.000 42.25453 268 ARG B O 1
ATOM 2310 N N . LYS B 1 123 ? -16.74579 -12.14087 -8.55975 1.000 43.50303 269 LYS B N 1
ATOM 2311 C CA . LYS B 1 123 ? -17.84376 -13.02121 -8.17867 1.000 50.13363 269 LYS B CA 1
ATOM 2312 C C . LYS B 1 123 ? -19.15620 -12.25484 -8.07177 1.000 48.75511 269 LYS B C 1
ATOM 2313 O O . LYS B 1 123 ? -19.21588 -11.17354 -7.47795 1.000 45.45836 269 LYS B O 1
ATOM 2319 N N . GLY B 1 124 ? -20.20277 -12.81679 -8.67942 1.000 47.15464 270 GLY B N 1
ATOM 2320 C CA . GLY B 1 124 ? -21.52795 -12.23270 -8.65230 1.000 49.60312 270 GLY B CA 1
ATOM 2321 C C . GLY B 1 124 ? -22.60103 -13.12261 -8.05527 1.000 50.72519 270 GLY B C 1
ATOM 2322 O O . GLY B 1 124 ? -23.78747 -12.79063 -8.12869 1.000 47.32381 270 GLY B O 1
ATOM 2323 N N . HIS B 1 125 ? -22.21079 -14.25969 -7.47804 1.000 52.15021 271 HIS B N 1
ATOM 2324 C CA . HIS B 1 125 ? -23.16991 -15.22741 -6.96091 1.000 55.27039 271 HIS B CA 1
ATOM 2325 C C . HIS B 1 125 ? -22.66918 -15.82151 -5.65095 1.000 57.95815 271 HIS B C 1
ATOM 2326 O O . HIS B 1 125 ? -21.47194 -15.80661 -5.35417 1.000 57.92902 271 HIS B O 1
ATOM 2333 N N . ILE B 1 126 ? -23.61296 -16.35097 -4.87144 1.000 52.19879 272 ILE B N 1
AT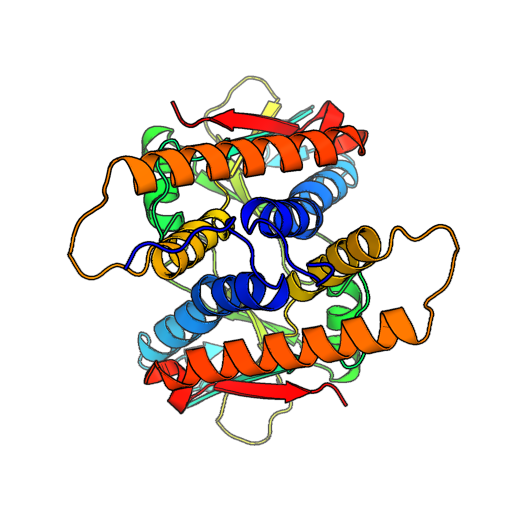OM 2334 C CA . ILE B 1 126 ? -23.30386 -17.04122 -3.62248 1.000 50.02677 272 ILE B CA 1
ATOM 2335 C C . ILE B 1 126 ? -22.93699 -18.48721 -3.92190 1.000 54.14704 272 ILE B C 1
ATOM 2336 O O . ILE B 1 126 ? -23.66403 -19.19294 -4.63000 1.000 51.29165 272 ILE B O 1
ATOM 2341 N N . GLY B 1 127 ? -21.81419 -18.93653 -3.37090 1.000 54.23648 273 GLY B N 1
ATOM 2342 C CA . GLY B 1 127 ? -21.37463 -20.29948 -3.58015 1.000 54.50753 273 GLY B CA 1
ATOM 2343 C C . GLY B 1 127 ? -19.98221 -20.36413 -4.16671 1.000 55.49380 273 GLY B C 1
ATOM 2344 O O . GLY B 1 127 ? -19.52479 -19.40274 -4.79108 1.000 60.06217 273 GLY B O 1
ATOM 2345 N N . LYS B 1 128 ? -19.30132 -21.49107 -3.98699 1.000 59.26558 274 LYS B N 1
ATOM 2346 C CA . LYS B 1 128 ? -17.95873 -21.68234 -4.51706 1.000 56.40115 274 LYS B CA 1
ATOM 2347 C C . LYS B 1 128 ? -18.04307 -22.58101 -5.74464 1.000 51.76574 274 LYS B C 1
ATOM 2348 O O . LYS B 1 128 ? -18.43800 -23.74706 -5.64147 1.000 57.09361 274 LYS B O 1
ATOM 2354 N N . THR B 1 129 ? -17.67156 -22.03828 -6.89832 1.000 50.77983 275 THR B N 1
ATOM 2355 C CA . THR B 1 129 ? -17.56398 -22.85007 -8.09648 1.000 52.30441 275 THR B CA 1
ATOM 2356 C C . THR B 1 129 ? -16.32299 -23.73068 -8.01592 1.000 54.54358 275 THR B C 1
ATOM 2357 O O . THR B 1 129 ? -15.39398 -23.47570 -7.24143 1.000 46.71759 275 THR B O 1
ATOM 2361 N N . ASP B 1 130 ? -16.31689 -24.78793 -8.83152 1.000 57.39854 276 ASP B N 1
ATOM 2362 C CA . ASP B 1 130 ? -15.15204 -25.66492 -8.87518 1.000 58.46693 276 ASP B CA 1
ATOM 2363 C C . ASP B 1 130 ? -13.91124 -24.91889 -9.35059 1.000 52.09829 276 ASP B C 1
ATOM 2364 O O . ASP B 1 130 ? -12.78813 -25.29214 -8.99195 1.000 52.17834 276 ASP B O 1
ATOM 2369 N N . GLN B 1 131 ? -14.09544 -23.84543 -10.12783 1.000 52.10998 277 GLN B N 1
ATOM 2370 C CA . GLN B 1 131 ? -12.97059 -22.99641 -10.51182 1.000 50.74894 277 GLN B CA 1
ATOM 2371 C C . GLN B 1 131 ? -12.39316 -22.25858 -9.30702 1.000 44.85222 277 GLN B C 1
ATOM 2372 O O . GLN B 1 131 ? -11.16628 -22.15889 -9.15975 1.000 39.05662 277 GLN B O 1
ATOM 2378 N N . GLN B 1 132 ? -13.26150 -21.73496 -8.43598 1.000 40.43629 278 GLN B N 1
ATOM 2379 C CA . GLN B 1 132 ? -12.78323 -21.09398 -7.21657 1.000 39.98915 278 GLN B CA 1
ATOM 2380 C C . GLN B 1 132 ? -12.05717 -22.09087 -6.32834 1.000 40.32550 278 GLN B C 1
ATOM 2381 O O . GLN B 1 132 ? -11.01966 -21.76830 -5.73934 1.000 33.95764 278 GLN B O 1
ATOM 2387 N N . LYS B 1 133 ? -12.58701 -23.31225 -6.22742 1.000 44.79074 279 LYS B N 1
ATOM 2388 C CA . LYS B 1 133 ? -11.92582 -24.34500 -5.44095 1.000 43.09327 279 LYS B CA 1
ATOM 2389 C C . LYS B 1 133 ? -10.55240 -24.67048 -6.01050 1.000 39.36818 279 LYS B C 1
ATOM 2390 O O . LYS B 1 133 ? -9.58936 -24.86045 -5.25816 1.000 36.32193 279 LYS B O 1
ATOM 2396 N N . LEU B 1 134 ? -10.44601 -24.75542 -7.33847 1.000 38.57529 280 LEU B N 1
ATOM 2397 C CA . LEU B 1 134 ? -9.14945 -25.01622 -7.95647 1.000 42.43701 280 LEU B CA 1
ATOM 2398 C C . LEU B 1 134 ? -8.15860 -23.89759 -7.65519 1.000 35.56438 280 LEU B C 1
ATOM 2399 O O . LEU B 1 134 ? -6.99795 -24.16074 -7.31155 1.000 37.37151 280 LEU B O 1
ATOM 2404 N N . LEU B 1 135 ? -8.60431 -22.64299 -7.75221 1.000 35.08955 281 LEU B N 1
ATOM 2405 C CA . LEU B 1 135 ? -7.70931 -21.53059 -7.44252 1.000 38.08732 281 LEU B CA 1
ATOM 2406 C C . LEU B 1 135 ? -7.26964 -21.56904 -5.98221 1.000 32.07509 281 LEU B C 1
ATOM 2407 O O . LEU B 1 135 ? -6.09367 -21.33584 -5.67330 1.000 34.61925 281 LEU B O 1
ATOM 2412 N N . GLU B 1 136 ? -8.19865 -21.88565 -5.07460 1.000 29.47427 282 GLU B N 1
ATOM 2413 C CA . GLU B 1 136 ? -7.86640 -22.00430 -3.65714 1.000 34.15766 282 GLU B CA 1
ATOM 2414 C C . GLU B 1 136 ? -6.83339 -23.10087 -3.41051 1.000 31.58029 282 GLU B C 1
ATOM 2415 O O . GLU B 1 136 ? -5.87865 -22.90669 -2.64949 1.000 31.21496 282 GLU B O 1
ATOM 2421 N N . GLU B 1 137 ? -7.02393 -24.27507 -4.02202 1.000 32.73529 283 GLU B N 1
ATOM 2422 C CA . GLU B 1 137 ? -6.07777 -25.37001 -3.81233 1.000 32.03043 283 GLU B CA 1
ATOM 2423 C C . GLU B 1 137 ? -4.70260 -25.01382 -4.35886 1.000 30.81255 283 GLU B C 1
ATOM 2424 O O . GLU B 1 137 ? -3.67564 -25.31855 -3.73687 1.000 33.43789 283 GLU B O 1
ATOM 2430 N N . ARG B 1 138 ? -4.66865 -24.35624 -5.51903 1.000 28.22883 284 ARG B N 1
ATOM 2431 C CA . ARG B 1 138 ? -3.40742 -23.90059 -6.09118 1.000 32.11933 284 ARG B CA 1
ATOM 2432 C C . ARG B 1 138 ? -2.70312 -22.91274 -5.15923 1.000 34.86925 284 ARG B C 1
ATOM 2433 O O . ARG B 1 138 ? -1.47822 -22.97783 -4.97388 1.000 30.79958 284 ARG B O 1
ATOM 2441 N N . GLU B 1 139 ? -3.46690 -22.01088 -4.53487 1.000 28.87767 285 GLU B N 1
ATOM 2442 C CA . GLU B 1 139 ? -2.86670 -21.04460 -3.61968 1.000 28.33478 285 GLU B CA 1
ATOM 2443 C C . GLU B 1 139 ? -2.36474 -21.71207 -2.33901 1.000 25.15900 285 GLU B C 1
ATOM 2444 O O . GLU B 1 139 ? -1.30502 -21.34754 -1.82184 1.000 22.13375 285 GLU B O 1
ATOM 2450 N N . LEU B 1 140 ? -3.11263 -22.68334 -1.80834 1.000 26.03802 286 LEU B N 1
ATOM 2451 C CA . LEU B 1 140 ? -2.64836 -23.41591 -0.63094 1.000 29.06861 286 LEU B CA 1
ATOM 2452 C C . LEU B 1 140 ? -1.35272 -24.15459 -0.92768 1.000 28.92136 286 LEU B C 1
ATOM 2453 O O . LEU B 1 140 ? -0.41622 -24.14512 -0.11181 1.000 27.56803 286 LEU B O 1
ATOM 2458 N N . ARG B 1 141 ? -1.27053 -24.77773 -2.10759 1.000 28.11078 287 ARG B N 1
ATOM 2459 C CA . ARG B 1 141 ? -0.03561 -25.44711 -2.49610 1.000 30.78328 287 ARG B CA 1
ATOM 2460 C C . ARG B 1 141 ? 1.11504 -24.45649 -2.62138 1.000 28.58989 287 ARG B C 1
ATOM 2461 O O . ARG B 1 141 ? 2.23448 -24.74134 -2.18166 1.000 30.83816 287 ARG B O 1
ATOM 2469 N N . ASN B 1 142 ? 0.86613 -23.28473 -3.20963 1.000 27.46018 288 ASN B N 1
ATOM 2470 C CA . ASN B 1 142 ? 1.95628 -22.32554 -3.37543 1.000 25.59723 288 ASN B CA 1
ATOM 2471 C C . ASN B 1 142 ? 2.40841 -21.75219 -2.03474 1.000 29.70873 288 ASN B C 1
ATOM 2472 O O . ASN B 1 142 ? 3.60421 -21.50079 -1.83000 1.000 24.20163 288 ASN B O 1
ATOM 2477 N N . PHE B 1 143 ? 1.46631 -21.52134 -1.11748 1.000 26.39209 289 PHE B N 1
ATOM 2478 C CA . PHE B 1 143 ? 1.82778 -21.07645 0.22433 1.000 27.86323 289 PHE B CA 1
ATOM 2479 C C . PHE B 1 143 ? 2.73352 -22.10143 0.90053 1.000 23.35636 289 PHE B C 1
ATOM 2480 O O . PHE B 1 143 ? 3.78246 -21.75195 1.46576 1.000 26.07133 289 PHE B O 1
ATOM 2488 N N . LYS B 1 144 ? 2.34948 -23.38260 0.82855 1.000 23.37640 290 LYS B N 1
ATOM 2489 C CA . LYS B 1 144 ? 3.17165 -24.44156 1.41366 1.000 27.20210 290 LYS B CA 1
ATOM 2490 C C . LYS B 1 144 ? 4.55332 -24.49751 0.76722 1.000 24.37371 290 LYS B C 1
ATOM 2491 O O . LYS B 1 144 ? 5.57238 -24.60614 1.46144 1.000 28.32252 290 LYS B O 1
ATOM 2497 N N . THR B 1 145 ? 4.60466 -24.42817 -0.56310 1.000 25.28892 291 THR B N 1
ATOM 2498 C CA . THR B 1 145 ? 5.87960 -24.49823 -1.27707 1.000 31.97012 291 THR B CA 1
ATOM 2499 C C . THR B 1 145 ? 6.80485 -23.34623 -0.89373 1.000 27.40738 291 THR B C 1
ATOM 2500 O O . THR B 1 145 ? 7.99140 -23.55293 -0.60504 1.000 30.32914 291 THR B O 1
ATOM 2504 N N . THR B 1 146 ? 6.27459 -22.12204 -0.88125 1.000 28.44763 292 THR B N 1
ATOM 2505 C CA . THR B 1 146 ? 7.08519 -20.96044 -0.52729 1.000 26.56368 292 THR B CA 1
ATOM 2506 C C . THR B 1 146 ? 7.60245 -21.06644 0.90129 1.000 27.58496 292 THR B C 1
ATOM 2507 O O . THR B 1 146 ? 8.77566 -20.77329 1.17291 1.000 26.67985 292 THR B O 1
ATOM 2511 N N . LEU B 1 147 ? 6.74328 -21.49938 1.82685 1.000 24.56121 293 LEU B N 1
ATOM 2512 C CA . LEU B 1 147 ? 7.16981 -21.66109 3.21178 1.000 26.59929 293 LEU B CA 1
ATOM 2513 C C . LEU B 1 147 ? 8.27932 -22.70637 3.33569 1.000 29.38317 293 LEU B C 1
ATOM 2514 O O . LEU B 1 147 ? 9.27616 -22.48526 4.03384 1.000 26.15529 293 LEU B O 1
ATOM 2519 N N . GLU B 1 148 ? 8.12524 -23.85221 2.66319 1.000 23.66025 294 GLU B N 1
ATOM 2520 C CA . GLU B 1 148 ? 9.14913 -24.89610 2.73309 1.000 27.08524 294 GLU B CA 1
ATOM 2521 C C . GLU B 1 148 ? 10.46502 -24.41576 2.13148 1.000 29.36485 294 GLU B C 1
ATOM 2522 O O . GLU B 1 148 ? 11.54474 -24.71250 2.66079 1.000 33.47691 294 GLU B O 1
ATOM 2528 N N . ASN B 1 149 ? 10.39578 -23.65598 1.03440 1.000 29.54009 295 ASN B N 1
ATOM 2529 C CA . ASN B 1 149 ? 11.61317 -23.09832 0.45535 1.000 31.66601 295 ASN B CA 1
ATOM 2530 C C . ASN B 1 149 ? 12.29126 -22.13511 1.42446 1.000 33.71776 295 ASN B C 1
ATOM 2531 O O . ASN B 1 149 ? 13.52033 -22.14013 1.55463 1.000 30.37647 295 ASN B O 1
ATOM 2536 N N . LEU B 1 150 ? 11.50630 -21.31970 2.13602 1.000 29.27091 296 LEU B N 1
ATOM 2537 C CA . LEU B 1 150 ? 12.10156 -20.40258 3.10752 1.000 27.98866 296 LEU B CA 1
ATOM 2538 C C . LEU B 1 150 ? 12.70180 -21.15739 4.29139 1.000 29.39699 296 LEU B C 1
ATOM 2539 O O . LEU B 1 150 ? 13.78221 -20.80216 4.77949 1.000 30.35158 296 LEU B O 1
ATOM 2544 N N . ILE B 1 151 ? 12.03066 -22.21531 4.74646 1.000 27.69685 297 ILE B N 1
ATOM 2545 C CA . ILE B 1 151 ? 12.53952 -23.01223 5.85997 1.000 30.55678 297 ILE B CA 1
ATOM 2546 C C . ILE B 1 151 ? 13.85966 -23.67083 5.48616 1.000 31.38876 297 ILE B C 1
ATOM 2547 O O . ILE B 1 151 ? 14.77852 -23.77115 6.31129 1.000 31.82859 297 ILE B O 1
ATOM 2552 N N . ALA B 1 152 ? 13.97995 -24.12282 4.23536 1.000 32.86983 298 ALA B N 1
ATOM 2553 C CA . ALA B 1 152 ? 15.21500 -24.76457 3.79148 1.000 35.50756 298 ALA B CA 1
ATOM 2554 C C . ALA B 1 152 ? 16.42561 -23.83296 3.83301 1.000 36.64335 298 ALA B C 1
ATOM 2555 O O . ALA B 1 152 ? 17.55869 -24.32236 3.83652 1.000 40.52990 298 ALA B O 1
ATOM 2557 N N . THR B 1 153 ? 16.22491 -22.51342 3.86877 1.000 31.33358 299 THR B N 1
ATOM 2558 C CA . THR B 1 153 ? 17.33895 -21.56817 3.85796 1.000 38.66900 299 THR B CA 1
ATOM 2559 C C . THR B 1 153 ? 17.82132 -21.17408 5.25070 1.000 34.23410 299 THR B C 1
ATOM 2560 O O . THR B 1 153 ? 18.70867 -20.32104 5.35979 1.000 35.28299 299 THR B O 1
ATOM 2564 N N . ASP B 1 154 ? 17.25415 -21.74512 6.31036 1.000 34.45737 300 ASP B N 1
ATOM 2565 C CA . ASP B 1 154 ? 17.56864 -21.34631 7.67672 1.000 29.47134 300 ASP B CA 1
ATOM 2566 C C . ASP B 1 154 ? 17.88641 -22.58649 8.49682 1.000 31.78421 300 ASP B C 1
ATOM 2567 O O . ASP B 1 154 ? 17.08421 -23.52392 8.54143 1.000 29.43112 300 ASP B O 1
ATOM 2572 N N . ALA B 1 155 ? 19.05306 -22.58525 9.15296 1.000 32.75756 301 ALA B N 1
ATOM 2573 C CA . ALA B 1 155 ? 19.49164 -23.77222 9.88311 1.000 32.69348 301 ALA B CA 1
ATOM 2574 C C . ALA B 1 155 ? 18.56197 -24.08491 11.05200 1.000 28.25604 301 ALA B C 1
ATOM 2575 O O . ALA B 1 155 ? 18.20115 -25.25130 11.27677 1.000 32.77660 301 ALA B O 1
ATOM 2577 N N . PHE B 1 156 ? 18.15520 -23.05734 11.80256 1.000 29.81946 302 PHE B N 1
ATOM 2578 C CA . PHE B 1 156 ? 17.19977 -23.26216 12.89175 1.000 30.34182 302 PHE B CA 1
ATOM 2579 C C . PHE B 1 156 ? 15.89754 -23.86975 12.37126 1.000 29.57135 302 PHE B C 1
ATOM 2580 O O . PHE B 1 156 ? 15.41929 -24.90428 12.87340 1.000 33.45530 302 PHE B O 1
ATOM 2588 N N . ALA B 1 157 ? 15.30635 -23.23014 11.35764 1.000 25.06420 303 ALA B N 1
ATOM 2589 C CA . ALA B 1 157 ? 14.01990 -23.68616 10.84411 1.000 30.17322 303 ALA B CA 1
ATOM 2590 C C . ALA B 1 157 ? 14.13255 -25.07809 10.23922 1.000 26.73916 303 ALA B C 1
ATOM 2591 O O . ALA B 1 157 ? 13.29243 -25.94678 10.50498 1.000 22.62529 303 ALA B O 1
ATOM 2593 N N . LYS B 1 158 ? 15.18039 -25.31956 9.44418 1.000 27.52902 304 LYS B N 1
ATOM 2594 C CA . LYS B 1 158 ? 15.35686 -26.64487 8.86246 1.000 30.54190 304 LYS B CA 1
ATOM 2595 C C . LYS B 1 158 ? 15.49966 -27.71034 9.93809 1.000 31.34801 304 LYS B C 1
ATOM 2596 O O . LYS B 1 158 ? 15.04812 -28.84337 9.74364 1.000 34.74011 304 LYS B O 1
ATOM 2602 N N . GLU B 1 159 ? 16.10417 -27.37818 11.08190 1.000 30.62030 305 GLU B N 1
ATOM 2603 C CA . GLU B 1 159 ? 16.23717 -28.40414 12.10814 1.000 27.97769 305 GLU B CA 1
ATOM 2604 C C . GLU B 1 159 ? 14.89723 -28.69836 12.77926 1.000 38.11503 305 GLU B C 1
ATOM 2605 O O . GLU B 1 159 ? 14.60482 -29.85533 13.10228 1.000 35.98365 305 GLU B O 1
ATOM 2611 N N . MET B 1 160 ? 14.06613 -27.68229 13.02082 1.000 30.81493 306 MET B N 1
ATOM 2612 C CA . MET B 1 160 ? 12.92880 -27.93920 13.89872 1.000 29.97375 306 MET B CA 1
ATOM 2613 C C . MET B 1 160 ? 11.53344 -27.69243 13.32846 1.000 29.91274 306 MET B C 1
ATOM 2614 O O . MET B 1 160 ? 10.55901 -27.87547 14.06536 1.000 28.54932 306 MET B O 1
ATOM 2619 N N . VAL B 1 161 ? 11.37958 -27.33921 12.05463 1.000 25.70531 307 VAL B N 1
ATOM 2620 C CA . VAL B 1 161 ? 10.06855 -26.98176 11.52340 1.000 28.10917 307 VAL B CA 1
ATOM 2621 C C . VAL B 1 161 ? 9.66245 -27.95026 10.41942 1.000 25.85360 307 VAL B C 1
ATOM 2622 O O . VAL B 1 161 ? 10.47408 -28.30593 9.55936 1.000 31.89441 307 VAL B O 1
ATOM 2626 N N . GLU B 1 162 ? 8.39147 -28.35852 10.44031 1.000 28.73379 308 GLU B N 1
ATOM 2627 C CA . GLU B 1 162 ? 7.78238 -29.15322 9.38011 1.000 32.49773 308 GLU B CA 1
ATOM 2628 C C . GLU B 1 162 ? 6.44124 -28.54086 8.99615 1.000 29.46733 308 GLU B C 1
ATOM 2629 O O . GLU B 1 162 ? 5.78874 -27.88849 9.81208 1.000 25.61679 308 GLU B O 1
ATOM 2635 N N . VAL B 1 163 ? 6.03551 -28.75966 7.74710 1.000 29.15974 309 VAL B N 1
ATOM 2636 C CA . VAL B 1 163 ? 4.78760 -28.23091 7.20142 1.000 24.72135 309 VAL B CA 1
ATOM 2637 C C . VAL B 1 163 ? 3.97458 -29.40192 6.67138 1.000 31.54677 309 VAL B C 1
ATOM 2638 O O . VAL B 1 163 ? 4.44023 -30.13207 5.78653 1.000 30.88288 309 VAL B O 1
ATOM 2642 N N . ILE B 1 164 ? 2.75675 -29.57003 7.19415 1.000 26.78497 310 ILE B N 1
ATOM 2643 C CA . ILE B 1 164 ? 1.86583 -30.64828 6.78642 1.000 26.58998 310 ILE B CA 1
ATOM 2644 C C . ILE B 1 164 ? 0.52305 -30.06074 6.38159 1.000 31.61978 310 ILE B C 1
ATOM 2645 O O . ILE B 1 164 ? 0.19814 -28.91589 6.69711 1.000 31.71967 310 ILE B O 1
ATOM 2650 N N . ILE B 1 165 ? -0.26493 -30.87119 5.68776 1.000 34.05333 311 ILE B N 1
ATOM 2651 C CA . ILE B 1 165 ? -1.62540 -30.51471 5.29882 1.000 32.64065 311 ILE B CA 1
ATOM 2652 C C . ILE B 1 165 ? -2.60213 -31.08373 6.31965 1.000 33.32461 311 ILE B C 1
ATOM 2653 O O . ILE B 1 165 ? -2.44327 -32.21875 6.78841 1.000 35.98852 311 ILE B O 1
ATOM 2658 N N . GLU B 1 166 ? -3.61684 -30.28715 6.66083 1.000 31.29700 312 GLU B N 1
ATOM 2659 C CA . GLU B 1 166 ? -4.65652 -30.69365 7.59736 1.000 37.67069 312 GLU B CA 1
ATOM 2660 C C . GLU B 1 166 ? -5.29171 -32.01630 7.18229 1.000 41.65431 312 GLU B C 1
ATOM 2661 O O . GLU B 1 166 ? -5.53049 -32.26275 5.99718 1.000 39.19814 312 GLU B O 1
ATOM 2667 N N . GLU B 1 167 ? -5.54153 -32.87093 8.17578 1.000 45.53702 313 GLU B N 1
ATOM 2668 C CA . GLU B 1 167 ? -6.17850 -34.18201 8.00455 1.000 54.74573 313 GLU B CA 1
ATOM 2669 C C . GLU B 1 167 ? -5.30985 -35.16389 7.21390 1.000 63.91617 313 GLU B C 1
ATOM 2670 O O . GLU B 1 167 ? -5.48744 -36.38110 7.30812 1.000 69.13308 313 GLU B O 1
#

Sequence (331 aa):
LGELGLLPSTVLAIGYFENLVNIICESLNMLPKLEVSGKEYKKFKFTIVIPKDLDANIKKRAKIYFKQKSLIEIEIPTSSRNYPIHIQFDENSTDDILHLYDMPTTIGGIDKAIEMFMRKGHIGKTDQQKLLEERELRNFKTTLENLIATDAFAKEMVEVIIEEGIHLGELGLLPSTVLAIGYFENLVNIICESLNMLPKLEVSGKEYKKFKFTIVIPKDLDANIKKRAKIYFKQKSLIEIEIPTSSRNYPIHIQFDENSTDDILHLYDMPTTIGGIDKAIEMFMRKGHIGKTDQQKLLEERELRNFKTTLENLIATDAFAKEMVEVIIEE

Organism: NCBI:txid1458492

Foldseek 3Di:
DPDDDDQLLLVLLVCCCVPPVVQVLVLVVPDPFDDDPRAGAHAEAEEEAQEPFAALFVVVVFVVLCVVVVWAWDWGDGPVDPGTDIWTWDPPDDDRYTYTYHYDRSSSVSLVVLVVVVVDPDPDDDVVSRVVSVVSSVVSQVSNVVVLVVDPSSVVHYDYYYRD/DDDDDDDDDQLLLVLLVCCCVPAVVQVLCLLVVDCWDDDPRRIARAEAEEEAEEPFQALFVVVVFVVLCVVLVWDWDWGQGPVDPGTHIWTFDPPDDDRYTYTYDYDRSSSVSLVVLCVVVVDDDPDADVVSRVVRVVSSVVNQVSNVVVLVVDPSSVVHYDYYYDD

Secondary structure (DSSP, 8-state):
--S--B-HHHHHHHHHIIIIIHHHHHHHHHSSSEEETTEEESEEEEEEEE-SS--S-HHHHHHHHHHHHT-EEEEE--SSSSS-EEEEE-TT--SSEEEEEE--GGGHHHHHHHHHHTT--SSS--HHHHHHHHHHHHHHHHHHHHHHTT-HHHHHHEEEEE--/--------B-HHHHHHHHHIIIIIHHHHHHHHHSS-EEETTEEESEEEEEEEE-SS--S-HHHHHHHHHHHHT-EEEEE--SSSSS-EEEEE-TT-SSSEEEEEE--GGGHHHHHHHHHHHT--SSS--HHHHHHHHHHHHHHHHHHHHHHHT-HHHHHHEEEEE--

Solvent-accessible surface area: 17583 Å² total; per-residue (Å²): 221,63,143,9,37,46,51,0,0,24,4,4,0,9,10,21,9,78,29,24,0,23,2,0,0,65,5,9,53,123,73,135,129,19,90,31,107,72,98,101,19,141,116,10,62,0,7,0,0,2,2,109,61,2,52,70,58,2,34,141,46,7,154,108,14,11,165,138,106,66,15,70,92,21,106,6,93,25,88,34,42,47,52,26,0,26,7,4,6,32,93,106,16,128,73,76,44,4,38,0,44,24,1,0,46,33,0,5,10,0,4,92,2,0,56,82,63,61,151,98,69,157,173,45,82,81,109,131,7,95,116,21,7,72,111,0,10,140,38,0,41,70,22,0,69,92,30,13,56,107,33,78,83,0,127,101,42,10,74,18,68,88,19,179,96,182,102,188,45,165,8,44,28,55,0,0,28,2,5,0,14,12,19,10,85,38,27,0,28,4,0,0,64,4,4,62,113,62,127,120,8,109,24,102,93,119,88,16,138,115,33,73,0,2,0,0,2,1,103,74,1,52,68,53,1,29,145,47,2,124,92,14,11,160,129,107,65,17,74,64,10,97,0,77,23,100,49,47,75,53,30,0,16,4,9,9,31,106,96,36,139,62,97,48,1,27,0,44,21,0,0,35,31,0,5,10,0,5,89,2,0,56,76,76,52,212,74,65,160,181,42,79,76,120,99,0,90,90,7,8,82,98,1,14,133,37,0,46,71,22,0,69,93,35,12,52,110,38,86,84,1,130,138,11,16,63,17,69,96,13,156